Protein AF-A0A7S4IQ12-F1 (afdb_monomer)

InterPro domains:
  IPR000649 Initiation factor 2B-related [PF01008] (116-275)
  IPR037171 NagB/RpiA transferase-like [SSF100950] (98-279)
  IPR042529 Initiation factor 2B-like, C-terminal [G3DSA:3.40.50.10470] (210-280)

Structure (mmCIF, N/CA/C/O backbone):
data_AF-A0A7S4IQ12-F1
#
_entry.id   AF-A0A7S4IQ12-F1
#
loop_
_atom_site.group_PDB
_atom_site.id
_atom_site.type_symbol
_atom_site.label_atom_id
_atom_site.label_alt_id
_atom_site.label_comp_id
_atom_site.label_asym_id
_atom_site.label_entity_id
_atom_site.label_seq_id
_atom_site.pdbx_PDB_ins_code
_atom_site.Cartn_x
_atom_site.Cartn_y
_atom_site.Cartn_z
_atom_site.occupancy
_atom_site.B_iso_or_equiv
_atom_site.auth_seq_id
_atom_site.auth_comp_id
_atom_site.auth_asym_id
_atom_site.auth_atom_id
_atom_site.pdbx_PDB_model_num
ATOM 1 N N . GLU A 1 1 ? -17.216 58.218 -14.882 1.00 36.44 1 GLU A N 1
ATOM 2 C CA . GLU A 1 1 ? -16.203 58.655 -13.894 1.00 36.44 1 GLU A CA 1
ATOM 3 C C . GLU A 1 1 ? -16.228 57.717 -12.690 1.00 36.44 1 GLU A C 1
ATOM 5 O O . GLU A 1 1 ? -17.297 57.371 -12.222 1.00 36.44 1 GLU A O 1
ATOM 10 N N . LYS A 1 2 ? -15.127 57.001 -12.434 1.00 35.91 2 LYS A N 1
ATOM 11 C CA . LYS A 1 2 ? -14.272 57.115 -11.231 1.00 35.91 2 LYS A CA 1
ATOM 12 C C . LYS A 1 2 ? -15.007 57.022 -9.881 1.00 35.91 2 LYS A C 1
ATOM 14 O O . LYS A 1 2 ? -15.525 58.006 -9.381 1.00 35.91 2 LYS A O 1
ATOM 19 N N . GLY A 1 3 ? -14.861 55.865 -9.233 1.00 32.62 3 GLY A N 1
ATOM 20 C CA . GLY A 1 3 ? -15.061 55.673 -7.794 1.00 32.62 3 GLY A CA 1
ATOM 21 C C . GLY A 1 3 ? -14.004 54.720 -7.228 1.00 32.62 3 GLY A C 1
ATOM 22 O O . GLY A 1 3 ? -14.304 53.577 -6.909 1.00 32.62 3 GLY A O 1
ATOM 23 N N . LYS A 1 4 ? -12.737 55.158 -7.176 1.00 35.06 4 LYS A N 1
ATOM 24 C CA . LYS A 1 4 ? -11.660 54.472 -6.440 1.00 35.06 4 LYS A CA 1
ATOM 25 C C . LYS A 1 4 ? -11.626 55.036 -5.018 1.00 35.06 4 LYS A C 1
ATOM 27 O O . LYS A 1 4 ? -11.140 56.146 -4.830 1.00 35.06 4 LYS A O 1
ATOM 32 N N . SER A 1 5 ? -12.096 54.281 -4.028 1.00 38.06 5 SER A N 1
ATOM 33 C CA . SER A 1 5 ? -11.830 54.560 -2.613 1.00 38.06 5 SER A CA 1
ATOM 34 C C . SER A 1 5 ? -10.503 53.913 -2.207 1.00 38.06 5 SER A C 1
ATOM 36 O O . SER A 1 5 ? -10.382 52.691 -2.123 1.00 38.06 5 SER A O 1
ATOM 38 N N . SER A 1 6 ? -9.496 54.752 -1.995 1.00 35.31 6 SER A N 1
ATOM 39 C CA . SER A 1 6 ? -8.162 54.420 -1.500 1.00 35.31 6 SER A CA 1
ATOM 40 C C . SER A 1 6 ? -8.191 53.979 -0.031 1.00 35.31 6 SER A C 1
ATOM 42 O O . SER A 1 6 ? -8.468 54.796 0.845 1.00 35.31 6 SER A O 1
ATOM 44 N N . GLN A 1 7 ? -7.848 52.720 0.255 1.00 41.34 7 GLN A N 1
ATOM 45 C CA . GLN A 1 7 ? -7.441 52.289 1.598 1.00 41.34 7 GLN A CA 1
ATOM 46 C C . GLN A 1 7 ? -5.921 52.450 1.756 1.00 41.34 7 GLN A C 1
ATOM 48 O O . GLN A 1 7 ? -5.145 52.031 0.896 1.00 41.34 7 GLN A O 1
ATOM 53 N N . ALA A 1 8 ? -5.511 53.093 2.850 1.00 41.91 8 ALA A N 1
ATOM 54 C CA . ALA A 1 8 ? -4.121 53.362 3.204 1.00 41.91 8 ALA A CA 1
ATOM 55 C C . ALA A 1 8 ? -3.332 52.064 3.507 1.00 41.91 8 ALA A C 1
ATOM 57 O O . ALA A 1 8 ? -3.884 51.143 4.112 1.00 41.91 8 ALA A O 1
ATOM 58 N N . PRO A 1 9 ? -2.042 51.964 3.133 1.00 43.09 9 PRO A N 1
ATOM 59 C CA . PRO A 1 9 ? -1.247 50.766 3.382 1.00 43.09 9 PRO A CA 1
ATOM 60 C C . PRO A 1 9 ? -0.696 50.711 4.820 1.00 43.09 9 PRO A C 1
ATOM 62 O O . PRO A 1 9 ? -0.127 51.675 5.327 1.00 43.09 9 PRO A O 1
ATOM 65 N N . PHE A 1 10 ? -0.816 49.538 5.450 1.00 40.22 10 PHE A N 1
ATOM 66 C CA . PHE A 1 10 ? -0.237 49.200 6.757 1.00 40.22 10 PHE A CA 1
ATOM 67 C C . PHE A 1 10 ? 1.289 49.455 6.814 1.00 40.22 10 PHE A C 1
ATOM 69 O O . PHE A 1 10 ? 1.999 49.116 5.858 1.00 40.22 10 PHE A O 1
ATOM 76 N N . PRO A 1 11 ? 1.840 49.976 7.932 1.00 46.03 11 PRO A N 1
ATOM 77 C CA . PRO A 1 11 ? 3.266 50.277 8.038 1.00 46.03 11 PRO A CA 1
ATOM 78 C C . PRO A 1 11 ? 4.109 48.992 8.065 1.00 46.03 11 PRO A C 1
ATOM 80 O O . PRO A 1 11 ? 3.966 48.131 8.938 1.00 46.03 11 PRO A O 1
ATOM 83 N N . LYS A 1 12 ? 5.021 48.857 7.094 1.00 50.06 12 LYS A N 1
ATOM 84 C CA . LYS A 1 12 ? 5.984 47.749 7.010 1.00 50.06 12 LYS A CA 1
ATOM 85 C C . LYS A 1 12 ? 7.057 47.914 8.092 1.00 50.06 12 LYS A C 1
ATOM 87 O O . LYS A 1 12 ? 7.758 48.920 8.120 1.00 50.06 12 LYS A O 1
ATOM 92 N N . LYS A 1 13 ? 7.218 46.906 8.957 1.00 53.31 13 LYS A N 1
ATOM 93 C CA . LYS A 1 13 ? 8.313 46.851 9.944 1.00 53.31 13 LYS A CA 1
ATOM 94 C C . LYS A 1 13 ? 9.677 46.864 9.224 1.00 53.31 13 LYS A C 1
ATOM 96 O O . LYS A 1 13 ? 9.814 46.157 8.220 1.00 53.31 13 LYS A O 1
ATOM 101 N N . PRO A 1 14 ? 10.679 47.618 9.714 1.00 57.12 14 PRO A N 1
ATOM 102 C CA . PRO A 1 14 ? 11.992 47.689 9.080 1.00 57.12 14 PRO A CA 1
ATOM 103 C C . PRO A 1 14 ? 12.667 46.312 9.081 1.00 57.12 14 PRO A C 1
ATOM 105 O O . PRO A 1 14 ? 12.698 45.611 10.095 1.00 57.12 14 PRO A O 1
ATOM 108 N N . LYS A 1 15 ? 13.178 45.900 7.914 1.00 55.94 15 LYS A N 1
ATOM 109 C CA . LYS A 1 15 ? 13.934 44.653 7.753 1.00 55.94 15 LYS A CA 1
ATOM 110 C C . LYS A 1 15 ? 15.300 44.829 8.424 1.00 55.94 15 LYS A C 1
ATOM 112 O O . LYS A 1 15 ? 16.131 45.562 7.901 1.00 55.94 15 LYS A O 1
ATOM 117 N N . LEU A 1 16 ? 15.515 44.159 9.559 1.00 63.66 16 LEU A N 1
ATOM 118 C CA . LEU A 1 16 ? 16.828 44.083 10.212 1.00 63.66 16 LEU A CA 1
ATOM 119 C C . LEU A 1 16 ? 17.868 43.504 9.247 1.00 63.66 16 LEU A C 1
ATOM 121 O O . LEU A 1 16 ? 17.611 42.519 8.547 1.00 63.66 16 LEU A O 1
ATOM 125 N N . THR A 1 17 ? 19.058 44.090 9.251 1.00 74.25 17 THR A N 1
ATOM 126 C CA . THR A 1 17 ? 20.190 43.611 8.459 1.00 74.25 17 THR A CA 1
ATOM 127 C C . THR A 1 17 ? 20.740 42.295 9.030 1.00 74.25 17 THR A C 1
ATOM 129 O O . THR A 1 17 ? 20.564 41.951 10.202 1.00 74.25 17 THR A O 1
ATOM 132 N N . LYS A 1 18 ? 21.431 41.510 8.193 1.00 68.50 18 LYS A N 1
ATOM 133 C CA . LYS A 1 18 ? 21.974 40.184 8.559 1.00 68.50 18 LYS A CA 1
ATOM 134 C C . LYS A 1 18 ? 22.945 40.240 9.754 1.00 68.50 18 LYS A C 1
ATOM 136 O O . LYS A 1 18 ? 23.052 39.261 10.491 1.00 68.50 18 LYS A O 1
ATOM 141 N N . ALA A 1 19 ? 23.616 41.376 9.957 1.00 74.00 19 ALA A N 1
ATOM 142 C CA . ALA A 1 19 ? 24.503 41.621 11.093 1.00 74.00 19 ALA A CA 1
ATOM 143 C C . ALA A 1 19 ? 23.725 41.775 12.414 1.00 74.00 19 ALA A C 1
ATOM 145 O O . ALA A 1 19 ? 24.060 41.133 13.409 1.00 74.00 19 ALA A O 1
ATOM 146 N N . GLU A 1 20 ? 22.623 42.527 12.406 1.00 75.62 20 GLU A N 1
ATOM 147 C CA . GLU A 1 20 ? 21.777 42.741 13.589 1.00 75.62 20 GLU A CA 1
ATOM 148 C C . GLU A 1 20 ? 21.066 41.451 14.030 1.00 75.62 20 GLU A C 1
ATOM 150 O O . GLU A 1 20 ? 20.920 41.180 15.223 1.00 75.62 20 GLU A O 1
ATOM 155 N N . MET A 1 21 ? 20.688 40.600 13.069 1.00 70.12 21 MET A N 1
ATOM 156 C CA . MET A 1 21 ? 20.123 39.270 13.333 1.00 70.12 21 MET A CA 1
ATOM 157 C C . MET A 1 21 ? 21.115 38.343 14.054 1.00 70.12 21 MET A C 1
ATOM 159 O O . MET A 1 21 ? 20.724 37.636 14.985 1.00 70.12 21 MET A O 1
ATOM 163 N N . ARG A 1 22 ? 22.398 38.360 13.663 1.00 75.94 22 ARG A N 1
ATOM 164 C CA . ARG A 1 22 ? 23.449 37.561 14.321 1.00 75.94 22 ARG A CA 1
ATOM 165 C C . ARG A 1 22 ? 23.723 38.055 15.740 1.00 75.94 22 ARG A C 1
ATOM 167 O O . ARG A 1 22 ? 23.700 37.244 16.663 1.00 75.94 22 ARG A O 1
ATOM 174 N N . ALA A 1 23 ? 23.845 39.369 15.929 1.00 80.38 23 ALA A N 1
ATOM 175 C CA . ALA A 1 23 ? 24.059 39.966 17.248 1.00 80.38 23 ALA A CA 1
ATOM 176 C C . ALA A 1 23 ? 22.910 39.650 18.226 1.00 80.38 23 ALA A C 1
ATOM 178 O O . ALA A 1 23 ? 23.137 39.336 19.396 1.00 80.38 23 ALA A O 1
ATOM 179 N N . LYS A 1 24 ? 21.657 39.659 17.748 1.00 78.12 24 LYS A N 1
ATOM 180 C CA . LYS A 1 24 ? 20.491 39.298 18.568 1.00 78.12 24 LYS A CA 1
ATOM 181 C C . LYS A 1 24 ? 20.475 37.811 18.936 1.00 78.12 24 LYS A C 1
ATOM 183 O O . LYS A 1 24 ? 20.094 37.461 20.052 1.00 78.12 24 LYS A O 1
ATOM 188 N N . GLN A 1 25 ? 20.916 36.939 18.029 1.00 73.06 25 GLN A N 1
ATOM 189 C CA . GLN A 1 25 ? 20.992 35.499 18.277 1.00 73.06 25 GLN A CA 1
ATOM 190 C C . GLN A 1 25 ? 22.125 35.127 19.248 1.00 73.06 25 GLN A C 1
ATOM 192 O O . GLN A 1 25 ? 21.958 34.207 20.050 1.00 73.06 25 GLN A O 1
ATOM 197 N N . GLU A 1 26 ? 23.257 35.832 19.207 1.00 80.94 26 GLU A N 1
ATOM 198 C CA . GLU A 1 26 ? 24.356 35.653 20.166 1.00 80.94 26 GLU A CA 1
ATOM 199 C C . GLU A 1 26 ? 23.980 36.150 21.563 1.00 80.94 26 GLU A C 1
ATOM 201 O O . GLU A 1 26 ? 24.179 35.416 22.532 1.00 80.94 26 GLU A O 1
ATOM 206 N N . ARG A 1 27 ? 23.317 37.312 21.677 1.00 79.44 27 ARG A N 1
ATOM 207 C CA . ARG A 1 27 ? 22.789 37.797 22.967 1.00 79.44 27 ARG A CA 1
ATOM 208 C C . ARG A 1 27 ? 21.794 36.816 23.594 1.00 79.44 27 ARG A C 1
ATOM 210 O O . ARG A 1 27 ? 21.916 36.494 24.771 1.00 79.44 27 ARG A O 1
ATOM 217 N N . GLN A 1 28 ? 20.874 36.256 22.805 1.00 80.00 28 GLN A N 1
ATOM 218 C CA . GLN A 1 28 ? 19.915 35.259 23.305 1.00 80.00 28 GLN A CA 1
ATOM 219 C C . GLN A 1 28 ? 20.570 33.931 23.716 1.00 80.00 28 GLN A C 1
ATOM 221 O O . GLN A 1 28 ? 20.082 33.257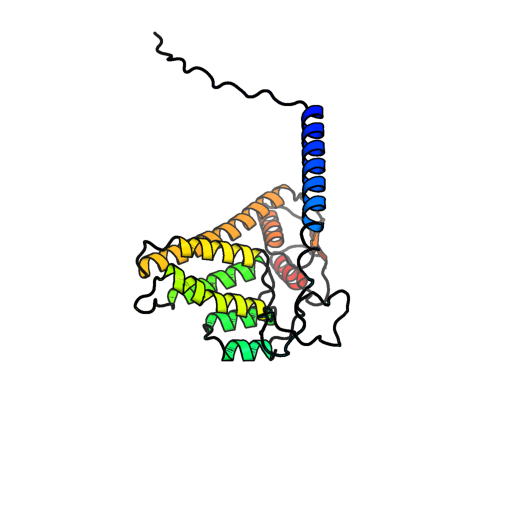 24.628 1.00 80.00 28 GLN A O 1
ATOM 226 N N . ARG A 1 29 ? 21.667 33.529 23.059 1.00 76.12 29 ARG A N 1
ATOM 227 C CA . ARG A 1 29 ? 22.445 32.349 23.469 1.00 76.12 29 ARG A CA 1
ATOM 228 C C . ARG A 1 29 ? 23.200 32.601 24.774 1.00 76.12 29 ARG A C 1
ATOM 230 O O . ARG A 1 29 ? 23.159 31.737 25.649 1.00 76.12 29 ARG A O 1
ATOM 237 N N . ALA A 1 30 ? 23.803 33.779 24.933 1.00 77.56 30 ALA A N 1
ATOM 238 C CA . ALA A 1 30 ? 24.489 34.174 26.162 1.00 77.56 30 ALA A CA 1
ATOM 239 C C . ALA A 1 30 ? 23.528 34.244 27.366 1.00 77.56 30 ALA A C 1
ATOM 241 O O . ALA A 1 30 ? 23.823 33.687 28.422 1.00 77.56 30 ALA A O 1
ATOM 242 N N . GLU A 1 31 ? 22.331 34.817 27.198 1.00 77.88 31 GLU A N 1
ATOM 243 C CA . GLU A 1 31 ? 21.313 34.878 28.261 1.00 77.88 31 GLU A CA 1
ATOM 244 C C . GLU A 1 31 ? 20.787 33.493 28.675 1.00 77.88 31 GLU A C 1
ATOM 246 O O . GLU A 1 31 ? 20.575 33.228 29.862 1.00 77.88 31 GLU A O 1
ATOM 251 N N . LYS A 1 32 ? 20.600 32.569 27.719 1.00 75.38 32 LYS A N 1
ATOM 252 C CA . LYS A 1 32 ? 20.207 31.184 28.036 1.00 75.38 32 LYS A CA 1
ATOM 253 C C . LYS A 1 32 ? 21.307 30.428 28.779 1.00 75.38 32 LYS A C 1
ATOM 255 O O . LYS A 1 32 ? 20.989 29.693 29.714 1.00 75.38 32 LYS A O 1
ATOM 260 N N . ALA A 1 33 ? 22.571 30.623 28.402 1.00 72.88 33 ALA A N 1
ATOM 261 C CA . ALA A 1 33 ? 23.706 30.031 29.107 1.00 72.88 33 ALA A CA 1
ATOM 262 C C . ALA A 1 33 ? 23.808 30.559 30.551 1.00 72.88 33 ALA A C 1
ATOM 264 O O . ALA A 1 33 ? 23.969 29.772 31.483 1.00 72.88 33 ALA A O 1
ATOM 265 N N . ALA A 1 34 ? 23.588 31.863 30.758 1.00 71.88 34 ALA A N 1
ATOM 266 C CA . ALA A 1 34 ? 23.574 32.471 32.089 1.00 71.88 34 ALA A CA 1
ATOM 267 C C . ALA A 1 34 ? 22.422 31.954 32.981 1.00 71.88 34 ALA A C 1
ATOM 269 O O . ALA A 1 34 ? 22.634 31.671 34.162 1.00 71.88 34 ALA A O 1
ATOM 270 N N . ARG A 1 35 ? 21.213 31.741 32.427 1.00 72.56 35 ARG A N 1
ATOM 271 C CA . ARG A 1 35 ? 20.078 31.150 33.178 1.00 72.56 35 ARG A CA 1
ATOM 272 C C . ARG A 1 35 ? 20.314 29.694 33.588 1.00 72.56 35 ARG A C 1
ATOM 274 O O . ARG A 1 35 ? 19.862 29.282 34.659 1.00 72.56 35 ARG A O 1
ATOM 281 N N . LEU A 1 36 ? 21.005 28.911 32.761 1.00 60.00 36 LEU A N 1
ATOM 282 C CA . LEU A 1 36 ? 21.323 27.513 33.073 1.00 60.00 36 LEU A CA 1
ATOM 283 C C . LEU A 1 36 ? 22.344 27.404 34.219 1.00 60.00 36 LEU A C 1
ATOM 285 O O . LEU A 1 36 ? 22.158 26.567 35.101 1.00 60.00 36 LEU A O 1
ATOM 289 N N . GLY A 1 37 ? 23.330 28.308 34.282 1.00 55.34 37 GLY A N 1
ATOM 290 C CA . GLY A 1 37 ? 24.314 28.361 35.373 1.00 55.34 37 GLY A CA 1
ATOM 291 C C . GLY A 1 37 ? 23.712 28.698 36.746 1.00 55.34 37 GLY A C 1
ATOM 292 O O . GLY A 1 37 ? 24.064 28.081 37.749 1.00 55.34 37 GLY A O 1
ATOM 293 N N . GLN A 1 38 ? 22.725 29.600 36.807 1.00 53.09 38 GLN A N 1
ATOM 294 C CA . GLN A 1 38 ? 22.084 29.982 38.079 1.00 53.09 38 GLN A CA 1
ATOM 295 C C . GLN A 1 38 ? 21.124 28.916 38.638 1.00 53.09 38 GLN A C 1
ATOM 297 O O . GLN A 1 38 ? 20.834 28.902 39.836 1.00 53.09 38 GLN A O 1
ATOM 302 N N . THR A 1 39 ? 20.649 27.986 37.804 1.00 46.75 39 THR A N 1
ATOM 303 C CA . THR A 1 39 ? 19.702 26.941 38.236 1.00 46.75 39 THR A CA 1
ATOM 304 C C . THR A 1 39 ? 20.407 25.774 38.951 1.00 46.75 39 THR A C 1
ATOM 306 O O . THR A 1 39 ? 19.770 25.039 39.706 1.00 46.75 39 THR A O 1
ATOM 309 N N . GLN A 1 40 ? 21.728 25.623 38.788 1.00 45.34 40 GLN A N 1
ATOM 310 C CA . GLN A 1 40 ? 22.514 24.576 39.457 1.00 45.34 40 GLN A CA 1
ATOM 311 C C . GLN A 1 40 ? 23.022 24.965 40.856 1.00 45.34 40 GLN A C 1
ATOM 313 O O . GLN A 1 40 ? 23.247 24.076 41.672 1.00 45.34 40 GLN A O 1
ATOM 318 N N . GLN A 1 41 ? 23.111 26.256 41.201 1.00 42.38 41 GLN A N 1
ATOM 319 C CA . GLN A 1 41 ? 23.594 26.681 42.528 1.00 42.38 41 GLN A CA 1
ATOM 320 C C . GLN A 1 41 ? 22.505 26.753 43.616 1.00 42.38 41 GLN A C 1
ATOM 322 O O . GLN A 1 41 ? 22.823 26.639 44.796 1.00 42.38 41 GLN A O 1
ATOM 327 N N . LYS A 1 42 ? 21.210 26.835 43.267 1.00 41.56 42 LYS A N 1
ATOM 328 C CA . LYS A 1 42 ? 20.111 26.880 44.262 1.00 41.56 42 LYS A CA 1
ATOM 329 C C . LYS A 1 42 ? 19.629 25.518 44.785 1.00 41.56 42 LYS A C 1
ATOM 331 O O . LYS A 1 42 ? 18.801 25.485 45.688 1.00 41.56 42 LYS A O 1
ATOM 336 N N . LYS A 1 43 ? 20.130 24.389 44.265 1.00 37.03 43 LYS A N 1
ATOM 337 C CA . LYS A 1 43 ? 19.722 23.039 44.719 1.00 37.03 43 LYS A CA 1
ATOM 338 C C . LYS A 1 43 ? 20.622 22.408 45.790 1.00 37.03 43 LYS A C 1
ATOM 340 O O . LYS A 1 43 ? 20.258 21.357 46.304 1.00 37.03 43 LYS A O 1
ATOM 345 N N . ASN A 1 44 ? 21.732 23.048 46.168 1.00 35.75 44 ASN A N 1
ATOM 346 C CA . ASN A 1 44 ? 22.746 22.447 47.048 1.00 35.75 44 ASN A CA 1
ATOM 347 C C . ASN A 1 44 ? 22.788 22.975 48.497 1.00 35.75 44 ASN A C 1
ATOM 349 O O . ASN A 1 44 ? 23.724 22.643 49.217 1.00 35.75 44 ASN A O 1
ATOM 353 N N . GLN A 1 45 ? 21.795 23.746 48.961 1.00 36.41 45 GLN A N 1
ATOM 354 C CA . GLN A 1 45 ? 21.780 24.266 50.344 1.00 36.41 45 GLN A CA 1
ATOM 355 C C . GLN A 1 45 ? 20.656 23.752 51.261 1.00 36.41 45 GLN A C 1
ATOM 357 O O . GLN A 1 45 ? 20.677 24.075 52.440 1.00 36.41 45 GLN A O 1
ATOM 362 N N . ASN A 1 46 ? 19.741 22.892 50.797 1.00 32.94 46 ASN A N 1
ATOM 363 C CA . ASN A 1 46 ? 18.594 22.456 51.617 1.00 32.94 46 ASN A CA 1
ATOM 364 C C . ASN A 1 46 ? 18.616 20.992 52.087 1.00 32.94 46 ASN A C 1
ATOM 366 O O . ASN A 1 46 ? 17.567 20.454 52.420 1.00 32.94 46 ASN A O 1
ATOM 370 N N . ASN A 1 47 ? 19.777 20.331 52.143 1.00 35.53 47 ASN A N 1
ATOM 371 C CA . ASN A 1 47 ? 19.843 18.941 52.612 1.00 35.53 47 ASN A CA 1
ATOM 372 C C . ASN A 1 47 ? 20.908 18.729 53.693 1.00 35.53 47 ASN A C 1
ATOM 374 O O . ASN A 1 47 ? 21.909 18.044 53.491 1.00 35.53 47 ASN A O 1
ATOM 378 N N . LYS A 1 48 ? 20.696 19.352 54.856 1.00 38.12 48 LYS A N 1
ATOM 379 C CA . LYS A 1 48 ? 21.435 19.031 56.079 1.00 38.12 48 LYS A CA 1
ATOM 380 C C . LYS A 1 48 ? 20.544 19.234 57.303 1.00 38.12 48 LYS A C 1
ATOM 382 O O . LYS A 1 48 ? 20.690 20.220 58.007 1.00 38.12 48 LYS A O 1
ATOM 387 N N . GLN A 1 49 ? 19.616 18.304 57.533 1.00 32.38 49 GLN A N 1
ATOM 388 C CA . GLN A 1 49 ? 19.143 17.928 58.871 1.00 32.38 49 GLN A CA 1
ATOM 389 C C . GLN A 1 49 ? 18.205 16.716 58.793 1.00 32.38 49 GLN A C 1
ATOM 391 O O . GLN A 1 49 ? 17.433 16.575 57.852 1.00 32.38 49 GLN A O 1
ATOM 396 N N . THR A 1 50 ? 18.282 15.883 59.831 1.00 29.45 50 THR A N 1
ATOM 397 C CA . THR A 1 50 ? 17.489 14.678 60.141 1.00 29.45 50 THR A CA 1
ATOM 398 C C . THR A 1 50 ? 17.914 13.360 59.476 1.00 29.45 50 THR A C 1
ATOM 400 O O . THR A 1 50 ? 17.449 12.946 58.420 1.00 29.45 50 THR A O 1
ATOM 403 N N . ALA A 1 51 ? 18.818 12.675 60.182 1.00 30.27 51 ALA A N 1
ATOM 404 C CA . ALA A 1 51 ? 18.898 11.222 60.215 1.00 30.27 51 ALA A CA 1
ATOM 405 C C . ALA A 1 51 ? 17.672 10.665 60.960 1.00 30.27 51 ALA A C 1
ATOM 407 O O . ALA A 1 51 ? 17.294 11.209 61.996 1.00 30.27 51 ALA A O 1
ATOM 408 N N . GLY A 1 52 ? 17.081 9.578 60.459 1.00 27.34 52 GLY A N 1
ATOM 409 C CA . GLY A 1 52 ? 16.048 8.838 61.181 1.00 27.34 52 GLY A CA 1
ATOM 410 C C . GLY A 1 52 ? 15.062 8.101 60.278 1.00 27.34 52 GLY A C 1
ATOM 411 O O . GLY A 1 52 ? 14.288 8.716 59.561 1.00 27.34 52 GLY A O 1
ATOM 412 N N . ASN A 1 53 ? 15.060 6.780 60.421 1.00 28.91 53 ASN A N 1
ATOM 413 C CA . ASN A 1 53 ? 14.074 5.802 59.967 1.00 28.91 53 ASN A CA 1
ATOM 414 C C . ASN A 1 53 ? 14.052 5.335 58.506 1.00 28.91 53 ASN A C 1
ATOM 416 O O . ASN A 1 53 ? 13.703 6.019 57.548 1.00 28.91 53 ASN A O 1
ATOM 420 N N . ALA A 1 54 ? 14.354 4.041 58.419 1.00 32.97 54 ALA A N 1
ATOM 421 C CA . ALA A 1 54 ? 14.108 3.156 57.315 1.00 32.97 54 ALA A CA 1
ATOM 422 C C . ALA A 1 54 ? 12.608 3.002 57.006 1.00 32.97 54 ALA A C 1
ATOM 424 O O . ALA A 1 54 ? 11.752 3.005 57.888 1.00 32.97 54 ALA A O 1
ATOM 425 N N . ASN A 1 55 ? 12.386 2.675 55.735 1.00 31.36 55 ASN A N 1
ATOM 426 C CA . ASN A 1 55 ? 11.243 1.996 55.135 1.00 31.36 55 ASN A CA 1
ATOM 427 C C . ASN A 1 55 ? 10.077 2.817 54.548 1.00 31.36 55 ASN A C 1
ATOM 429 O O . ASN A 1 55 ? 9.426 3.626 55.194 1.00 31.36 55 ASN A O 1
ATOM 433 N N . LYS A 1 56 ? 9.767 2.414 53.304 1.00 35.59 56 LYS A N 1
ATOM 434 C CA . LYS A 1 56 ? 8.580 2.666 52.469 1.00 35.59 56 LYS A CA 1
ATOM 435 C C . LYS A 1 56 ? 8.387 4.070 51.887 1.00 35.59 56 LYS A C 1
ATOM 437 O O . LYS A 1 56 ? 7.651 4.892 52.418 1.00 35.59 56 LYS A O 1
ATOM 442 N N . SER A 1 57 ? 8.826 4.238 50.636 1.00 29.42 57 SER A N 1
ATOM 443 C CA . SER A 1 57 ? 7.986 4.889 49.614 1.00 29.42 57 SER A CA 1
ATOM 444 C C . SER A 1 57 ? 8.349 4.385 48.214 1.00 29.42 57 SER A C 1
ATOM 446 O O . SER A 1 57 ? 9.441 4.625 47.702 1.00 29.42 57 SER A O 1
ATOM 448 N N . GLN A 1 58 ? 7.415 3.666 47.592 1.00 34.66 58 GLN A N 1
ATOM 449 C CA . GLN A 1 58 ? 7.478 3.232 46.200 1.00 34.66 58 GLN A CA 1
ATOM 450 C C . GLN A 1 58 ? 7.622 4.447 45.275 1.00 34.66 58 GLN A C 1
ATOM 452 O O . GLN A 1 58 ? 6.688 5.229 45.101 1.00 34.66 58 GLN A O 1
ATOM 457 N N . LYS A 1 59 ? 8.775 4.576 44.613 1.00 33.16 59 LYS A N 1
ATOM 458 C CA . LYS A 1 59 ? 8.890 5.412 43.419 1.00 33.16 59 LYS A CA 1
ATOM 459 C C . LYS A 1 59 ? 8.401 4.589 42.234 1.00 33.16 59 LYS A C 1
ATOM 461 O O . LYS A 1 59 ? 9.063 3.660 41.782 1.00 33.16 59 LYS A O 1
ATOM 466 N N . LYS A 1 60 ? 7.208 4.944 41.760 1.00 35.09 60 LYS A N 1
ATOM 467 C CA . LYS A 1 60 ? 6.559 4.456 40.542 1.00 35.09 60 LYS A CA 1
ATOM 468 C C . LYS A 1 60 ? 7.401 4.882 39.328 1.00 35.09 60 LYS A C 1
ATOM 470 O O . LYS A 1 60 ? 7.115 5.871 38.663 1.00 35.09 60 LYS A O 1
ATOM 475 N N . GLN A 1 61 ? 8.502 4.174 39.084 1.00 36.78 61 GLN A N 1
ATOM 476 C CA . GLN A 1 61 ? 9.185 4.185 37.797 1.00 36.78 61 GLN A CA 1
ATOM 477 C C . GLN A 1 61 ? 8.296 3.423 36.817 1.00 36.78 61 GLN A C 1
ATOM 479 O O . GLN A 1 61 ? 7.960 2.263 37.047 1.00 36.78 61 GLN A O 1
ATOM 484 N N . ASN A 1 62 ? 7.896 4.099 35.741 1.00 32.91 62 ASN A N 1
ATOM 485 C CA . ASN A 1 62 ? 7.303 3.476 34.566 1.00 32.91 62 ASN A CA 1
ATOM 486 C C . ASN A 1 62 ? 8.182 2.295 34.134 1.00 32.91 62 ASN A C 1
ATOM 488 O O . ASN A 1 62 ? 9.220 2.487 33.502 1.00 32.91 62 ASN A O 1
ATOM 492 N N . ARG A 1 63 ? 7.750 1.075 34.467 1.00 37.44 63 ARG A N 1
ATOM 493 C CA . ARG A 1 63 ? 8.223 -0.163 33.854 1.00 37.44 63 ARG A CA 1
ATOM 494 C C . ARG A 1 63 ? 7.776 -0.144 32.391 1.00 37.44 63 ARG A C 1
ATOM 496 O O . ARG A 1 63 ? 6.733 -0.684 32.049 1.00 37.44 63 ARG A O 1
ATOM 503 N N . ARG A 1 64 ? 8.552 0.500 31.516 1.00 38.06 64 ARG A N 1
ATOM 504 C CA . ARG A 1 64 ? 8.673 -0.016 30.148 1.00 38.06 64 ARG A CA 1
ATOM 505 C C . ARG A 1 64 ? 9.404 -1.342 30.307 1.00 38.06 64 ARG A C 1
ATOM 507 O O . ARG A 1 64 ? 10.468 -1.356 30.918 1.00 38.06 64 ARG A O 1
ATOM 514 N N . GLY A 1 65 ? 8.744 -2.432 29.924 1.00 39.47 65 GLY A N 1
ATOM 515 C CA . GLY A 1 65 ? 9.199 -3.792 30.184 1.00 39.47 65 GLY A CA 1
ATOM 516 C C . GLY A 1 65 ? 10.673 -3.967 29.836 1.00 39.47 65 GLY A C 1
ATOM 517 O O . GLY A 1 65 ? 11.114 -3.553 28.767 1.00 39.47 65 GLY A O 1
ATOM 518 N N . ASN A 1 66 ? 11.424 -4.566 30.759 1.00 39.44 66 ASN A N 1
ATOM 519 C CA . ASN A 1 66 ? 12.672 -5.225 30.413 1.00 39.44 66 ASN A CA 1
ATOM 520 C C . ASN A 1 66 ? 12.293 -6.381 29.485 1.00 39.44 66 ASN A C 1
ATOM 522 O O . ASN A 1 66 ? 11.910 -7.447 29.960 1.00 39.44 66 ASN A O 1
ATOM 526 N N . GLU A 1 67 ? 12.341 -6.160 28.175 1.00 51.94 67 GLU A N 1
ATOM 527 C CA . GLU A 1 67 ? 12.424 -7.279 27.247 1.00 51.94 67 GLU A CA 1
ATOM 528 C C . GLU A 1 67 ? 13.748 -7.999 27.535 1.00 51.94 67 GLU A C 1
ATOM 530 O O . GLU A 1 67 ? 14.797 -7.359 27.663 1.00 51.94 67 GLU A O 1
ATOM 535 N N . ALA A 1 68 ? 13.680 -9.317 27.738 1.00 51.16 68 ALA A N 1
ATOM 536 C CA . ALA A 1 68 ? 14.855 -10.150 27.942 1.00 51.16 68 ALA A CA 1
ATOM 537 C C . ALA A 1 68 ? 15.829 -9.908 26.782 1.00 51.16 68 ALA A C 1
ATOM 539 O O . ALA A 1 68 ? 15.451 -10.036 25.616 1.00 51.16 68 ALA A O 1
ATOM 540 N N . LYS A 1 69 ? 17.062 -9.496 27.099 1.00 53.00 69 LYS A N 1
ATOM 541 C CA . LYS A 1 69 ? 18.109 -9.325 26.092 1.00 53.00 69 LYS A CA 1
ATOM 542 C C . LYS A 1 69 ? 18.323 -10.681 25.431 1.00 53.00 69 LYS A C 1
ATOM 544 O O . LYS A 1 69 ? 18.657 -11.646 26.107 1.00 53.00 69 LYS A O 1
ATOM 5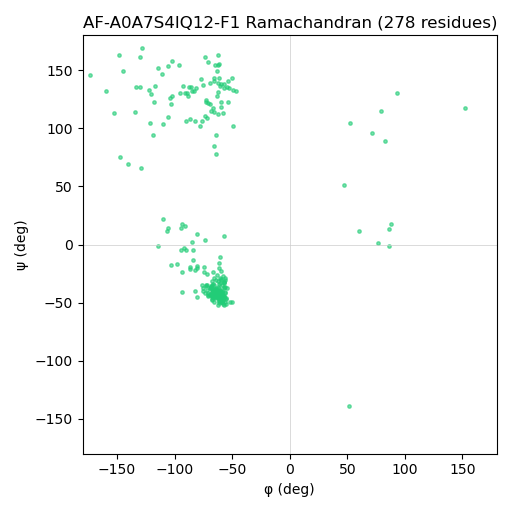49 N N . ASN A 1 70 ? 18.069 -10.746 24.132 1.00 58.50 70 ASN A N 1
ATOM 550 C CA . ASN A 1 70 ? 18.302 -11.947 23.355 1.00 58.50 70 ASN A CA 1
ATOM 551 C C . ASN A 1 70 ? 19.824 -12.064 23.174 1.00 58.50 70 ASN A C 1
ATOM 553 O O . ASN A 1 70 ? 20.418 -11.230 22.491 1.00 58.50 70 ASN A O 1
ATOM 557 N N . ASP A 1 71 ? 20.466 -13.047 23.811 1.00 58.50 71 ASP A N 1
ATOM 558 C CA . ASP A 1 71 ? 21.938 -13.169 23.838 1.00 58.50 71 ASP A CA 1
ATOM 559 C C . ASP A 1 71 ? 22.563 -13.363 22.438 1.00 58.50 71 ASP A C 1
ATOM 561 O O . ASP A 1 71 ? 23.745 -13.098 22.239 1.00 58.50 71 ASP A O 1
ATOM 565 N N . ASN A 1 72 ? 21.754 -13.717 21.431 1.00 67.56 72 ASN A N 1
ATOM 566 C CA . ASN A 1 72 ? 22.162 -13.855 20.026 1.00 67.56 72 ASN A CA 1
ATOM 567 C C . ASN A 1 72 ? 21.996 -12.573 19.183 1.00 67.56 72 ASN A C 1
ATOM 569 O O . ASN A 1 72 ? 22.002 -12.623 17.950 1.00 67.56 72 ASN A O 1
ATOM 573 N N . GLN A 1 73 ? 21.826 -11.410 19.811 1.00 74.38 73 GLN A N 1
ATOM 574 C CA . GLN A 1 73 ? 21.661 -10.147 19.097 1.00 74.38 73 GLN A CA 1
ATOM 575 C C . GLN A 1 73 ? 23.006 -9.475 18.799 1.00 74.38 73 GLN A C 1
ATOM 577 O O . GLN A 1 73 ? 23.816 -9.203 19.683 1.00 74.38 73 GLN A O 1
ATOM 582 N N . VAL A 1 74 ? 23.217 -9.115 17.531 1.00 85.12 74 VAL A N 1
ATOM 583 C CA . VAL A 1 74 ? 24.347 -8.271 17.121 1.00 85.12 74 VAL A CA 1
ATOM 584 C C . VAL A 1 74 ? 24.252 -6.924 17.844 1.00 85.12 74 VAL A C 1
ATOM 586 O O . VAL A 1 74 ? 23.262 -6.206 17.691 1.00 85.12 74 VAL A O 1
ATOM 589 N N . GLN A 1 75 ? 25.293 -6.558 18.600 1.00 86.69 75 GLN A N 1
ATOM 590 C CA . GLN A 1 75 ? 25.279 -5.392 19.498 1.00 86.69 75 GLN A CA 1
ATOM 591 C C . GLN A 1 75 ? 24.923 -4.074 18.792 1.00 86.69 75 GLN A C 1
ATOM 593 O O . GLN A 1 75 ? 24.183 -3.261 19.345 1.00 86.69 75 GLN A O 1
ATOM 598 N N . LEU A 1 76 ? 25.377 -3.882 17.547 1.00 90.56 76 LEU A N 1
ATOM 599 C CA . LEU A 1 76 ? 25.047 -2.693 16.744 1.00 90.56 76 LEU A CA 1
ATOM 600 C C . LEU A 1 76 ? 23.536 -2.540 16.500 1.00 90.56 76 LEU A C 1
ATOM 602 O O . LEU A 1 76 ? 23.030 -1.424 16.390 1.00 90.56 76 LEU A O 1
ATOM 606 N N . PHE A 1 77 ? 22.799 -3.651 16.471 1.00 87.12 77 PHE A N 1
ATOM 607 C CA . PHE A 1 77 ? 21.362 -3.694 16.210 1.00 87.12 77 PHE A CA 1
ATOM 608 C C . PHE A 1 77 ? 20.538 -3.965 17.473 1.00 87.12 77 PHE A C 1
ATOM 610 O O . PHE A 1 77 ? 19.348 -4.248 17.362 1.00 87.12 77 PHE A O 1
ATOM 617 N N . ALA A 1 78 ? 21.131 -3.841 18.669 1.00 85.44 78 ALA A N 1
ATOM 618 C CA . ALA A 1 78 ? 20.459 -4.070 19.954 1.00 85.44 78 ALA A CA 1
ATOM 619 C C . ALA A 1 78 ? 19.202 -3.203 20.166 1.00 85.44 78 ALA A C 1
ATOM 621 O O . ALA A 1 78 ? 18.274 -3.587 20.867 1.00 85.44 78 ALA A O 1
ATOM 622 N N . HIS A 1 79 ? 19.175 -2.019 19.551 1.00 85.19 79 HIS A N 1
ATOM 623 C CA . HIS A 1 79 ? 18.076 -1.059 19.641 1.00 85.19 79 HIS A CA 1
ATOM 624 C C . HIS A 1 79 ? 16.933 -1.333 18.651 1.00 85.19 79 HIS A C 1
ATOM 626 O O . HIS A 1 79 ? 15.875 -0.710 18.757 1.00 85.19 79 HIS A O 1
ATOM 632 N N . LEU A 1 80 ? 17.151 -2.203 17.660 1.00 82.75 80 LEU A N 1
ATOM 633 C CA . LEU A 1 80 ? 16.141 -2.548 16.670 1.00 82.75 80 LEU A CA 1
ATOM 634 C C . LEU A 1 80 ? 15.286 -3.695 17.193 1.00 82.75 80 LEU A C 1
ATOM 636 O O . LEU A 1 80 ? 15.801 -4.698 17.687 1.00 82.75 80 LEU A O 1
ATOM 640 N N . GLN A 1 81 ? 13.973 -3.561 17.017 1.00 75.25 81 GLN A N 1
ATOM 641 C CA . GLN A 1 81 ? 13.055 -4.671 17.214 1.00 75.25 81 GLN A CA 1
ATOM 642 C C . GLN A 1 81 ? 13.405 -5.761 16.199 1.00 75.25 81 GLN A C 1
ATOM 644 O O . GLN A 1 81 ? 13.258 -5.565 14.990 1.00 75.25 81 GLN A O 1
ATOM 649 N N . GLN A 1 82 ? 13.897 -6.893 16.690 1.00 72.12 82 GLN A N 1
ATOM 650 C CA . GLN A 1 82 ? 14.174 -8.035 15.836 1.00 72.12 82 GLN A CA 1
ATOM 651 C C . GLN A 1 82 ? 12.861 -8.708 15.452 1.00 72.12 82 GLN A C 1
ATOM 653 O O . GLN A 1 82 ? 11.949 -8.843 16.268 1.00 72.12 82 GLN A O 1
ATOM 658 N N . TYR A 1 83 ? 12.764 -9.085 14.182 1.00 64.25 83 TYR A N 1
ATOM 659 C CA . TYR A 1 83 ? 11.643 -9.868 13.698 1.00 64.25 83 TYR A CA 1
ATOM 660 C C . TYR A 1 83 ? 11.699 -11.247 14.359 1.00 64.25 83 TYR A C 1
ATOM 662 O O . TYR A 1 83 ? 12.636 -12.011 14.134 1.00 64.25 83 TYR A O 1
ATOM 670 N N . GLU A 1 84 ? 10.707 -11.538 15.193 1.00 64.19 84 GLU A N 1
ATOM 671 C CA . GLU A 1 84 ? 10.444 -12.885 15.678 1.00 64.19 84 GLU A CA 1
ATOM 672 C C . GLU A 1 84 ? 9.450 -13.519 14.704 1.00 64.19 84 GLU A C 1
ATOM 674 O O . GLU A 1 84 ? 8.438 -12.908 14.354 1.00 64.19 84 GLU A O 1
ATOM 679 N N . ASP A 1 85 ? 9.762 -14.727 14.237 1.00 60.38 85 ASP A N 1
ATOM 680 C CA . ASP A 1 85 ? 8.898 -15.490 13.339 1.00 60.38 85 ASP A CA 1
ATOM 681 C C . ASP A 1 85 ? 7.472 -15.541 13.922 1.00 60.38 85 ASP A C 1
ATOM 683 O O . ASP A 1 85 ? 7.324 -15.641 15.140 1.00 60.38 85 ASP A O 1
ATOM 687 N N . GLY A 1 86 ? 6.421 -15.476 13.089 1.00 56.44 86 GLY A N 1
ATOM 688 C CA . GLY A 1 86 ? 5.005 -15.294 13.494 1.00 56.44 86 GLY A CA 1
ATOM 689 C C . GLY A 1 86 ? 4.401 -16.332 14.466 1.00 56.44 86 GLY A C 1
ATOM 690 O O . GLY A 1 86 ? 3.203 -16.320 14.729 1.00 56.44 86 GLY A O 1
ATOM 691 N N . ARG A 1 87 ? 5.231 -17.231 14.997 1.00 59.19 87 ARG A N 1
ATOM 692 C CA . ARG A 1 87 ? 4.999 -18.162 16.105 1.00 59.19 87 ARG A CA 1
ATOM 693 C C . ARG A 1 87 ? 5.485 -17.608 17.457 1.00 59.19 87 ARG A C 1
ATOM 695 O O . ARG A 1 87 ? 5.627 -18.383 18.399 1.00 59.19 87 ARG A O 1
ATOM 702 N N . SER A 1 88 ? 5.779 -16.310 17.551 1.00 68.12 88 SER A N 1
ATOM 703 C CA . SER A 1 88 ? 6.318 -15.712 18.769 1.00 68.12 88 SER A CA 1
ATOM 704 C C . SER A 1 88 ? 5.348 -15.832 19.944 1.00 68.12 88 SER A C 1
ATOM 706 O O . SER A 1 88 ? 4.140 -15.627 19.824 1.00 68.12 88 SER A O 1
ATOM 708 N N . GLU A 1 89 ? 5.898 -16.138 21.115 1.00 76.75 89 GLU A N 1
ATOM 709 C CA . GLU A 1 89 ? 5.156 -16.187 22.376 1.00 76.75 89 GLU A CA 1
ATOM 710 C C . GLU A 1 89 ? 4.469 -14.837 22.666 1.00 76.75 89 GLU A C 1
ATOM 712 O O . GLU A 1 89 ? 3.340 -14.785 23.145 1.00 76.75 89 GLU A O 1
ATOM 717 N N . LYS A 1 90 ? 5.098 -13.731 22.241 1.00 78.56 90 LYS A N 1
ATOM 718 C CA . LYS A 1 90 ? 4.529 -12.377 22.297 1.00 78.56 90 LYS A CA 1
ATOM 719 C C . LYS A 1 90 ? 3.223 -12.247 21.508 1.00 78.56 90 LYS A C 1
ATOM 721 O O . LYS A 1 90 ? 2.307 -11.578 21.975 1.00 78.56 90 LYS A O 1
ATOM 726 N N . LEU A 1 91 ? 3.125 -12.862 20.323 1.00 82.75 91 LEU A N 1
ATOM 727 C CA . LEU A 1 91 ? 1.895 -12.850 19.522 1.00 82.75 91 LEU A CA 1
ATOM 728 C C . LEU A 1 91 ? 0.768 -13.602 20.228 1.00 82.75 91 LEU A C 1
ATOM 730 O O . LEU A 1 91 ? -0.349 -13.094 20.272 1.00 82.75 91 LEU A O 1
ATOM 734 N N . ARG A 1 92 ? 1.067 -14.770 20.807 1.00 84.44 92 ARG A N 1
ATOM 735 C CA . ARG A 1 92 ? 0.089 -15.573 21.558 1.00 84.44 92 ARG A CA 1
ATOM 736 C C . ARG A 1 92 ? -0.430 -14.820 22.777 1.00 84.44 92 ARG A C 1
ATOM 738 O O . ARG A 1 92 ? -1.623 -14.577 22.869 1.00 84.44 92 ARG A O 1
ATOM 745 N N . GLN A 1 93 ? 0.473 -14.312 23.613 1.00 86.88 93 GLN A N 1
ATOM 746 C CA . GLN A 1 93 ? 0.113 -13.516 24.791 1.00 86.88 93 GLN A CA 1
ATOM 747 C C . GLN A 1 93 ? -0.698 -12.263 24.436 1.00 86.88 93 GLN A C 1
ATOM 749 O O . GLN A 1 93 ? -1.582 -11.847 25.188 1.00 86.88 93 GLN A O 1
ATOM 754 N N . PHE A 1 94 ? -0.414 -11.636 23.290 1.00 88.75 94 PHE A N 1
ATOM 755 C CA . PHE A 1 94 ? -1.192 -10.491 22.829 1.00 88.75 94 PHE A CA 1
ATOM 756 C C . PHE A 1 94 ? -2.618 -10.891 22.430 1.00 88.75 94 PHE A C 1
ATOM 758 O O . PHE A 1 94 ? -3.560 -10.196 22.801 1.00 88.75 94 PHE A O 1
ATOM 765 N N . LEU A 1 95 ? -2.776 -12.009 21.717 1.00 88.75 95 LEU A N 1
ATOM 766 C CA . LEU A 1 95 ? -4.083 -12.550 21.332 1.00 88.75 95 LEU A CA 1
ATOM 767 C C . LEU A 1 95 ? -4.893 -13.044 22.539 1.00 88.75 95 LEU A C 1
ATOM 769 O O . LEU A 1 95 ? -6.103 -12.872 22.557 1.00 88.75 95 LEU A O 1
ATOM 773 N N . ASP A 1 96 ? -4.237 -13.583 23.567 1.00 89.00 96 ASP A N 1
ATOM 774 C CA . ASP A 1 96 ? -4.910 -14.016 24.799 1.00 89.00 96 ASP A CA 1
ATOM 775 C C . ASP A 1 96 ? -5.394 -12.828 25.652 1.00 89.00 96 ASP A C 1
ATOM 777 O O . ASP A 1 96 ? -6.331 -12.953 26.438 1.00 89.00 96 ASP A O 1
ATOM 781 N N . SER A 1 97 ? -4.747 -11.664 25.520 1.00 90.69 97 SER A N 1
ATOM 782 C CA . SER A 1 97 ? -5.041 -10.468 26.324 1.00 90.69 97 SER A CA 1
ATOM 783 C C . SER A 1 97 ? -5.957 -9.451 25.643 1.00 90.69 97 SER A C 1
ATOM 785 O O . SER A 1 97 ? -6.489 -8.573 26.326 1.00 90.69 97 SER A O 1
ATOM 787 N N . HIS A 1 98 ? -6.131 -9.529 24.323 1.00 90.81 98 HIS A N 1
ATOM 788 C CA . HIS A 1 98 ? -6.922 -8.576 23.550 1.00 90.81 98 HIS A CA 1
ATOM 789 C C . HIS A 1 98 ? -7.849 -9.300 22.581 1.00 90.81 98 HIS A C 1
ATOM 791 O O . HIS A 1 98 ? -7.419 -10.178 21.839 1.00 90.81 98 HIS A O 1
ATOM 797 N N . ASP A 1 99 ? -9.098 -8.848 22.511 1.00 90.69 99 ASP A N 1
ATOM 798 C CA . ASP A 1 99 ? -10.036 -9.306 21.492 1.00 90.69 99 ASP A CA 1
ATOM 799 C C . ASP A 1 99 ? -9.726 -8.616 20.153 1.00 90.69 99 ASP A C 1
ATOM 801 O O . ASP A 1 99 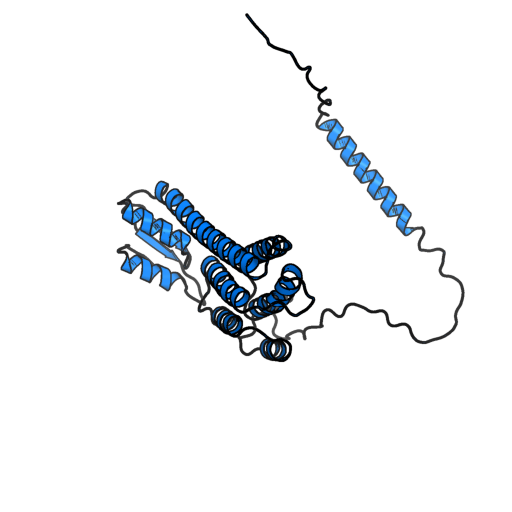? -9.994 -7.425 19.962 1.00 90.69 99 ASP A O 1
ATOM 805 N N . ILE A 1 100 ? -9.058 -9.342 19.253 1.00 94.69 100 ILE A N 1
ATOM 806 C CA . ILE A 1 100 ? -8.631 -8.834 17.945 1.00 94.69 100 ILE A CA 1
ATOM 807 C C . ILE A 1 100 ? -9.547 -9.391 16.852 1.00 94.69 100 ILE A C 1
ATOM 809 O O . ILE A 1 100 ? -9.631 -10.612 16.699 1.00 94.69 100 ILE A O 1
ATOM 813 N N . PRO A 1 101 ? -10.152 -8.530 16.007 1.00 94.81 101 PRO A N 1
ATOM 814 C CA . PRO A 1 101 ? -11.009 -8.983 14.919 1.00 94.81 101 PRO A CA 1
ATOM 815 C C . PRO A 1 101 ? -10.305 -10.004 14.003 1.00 94.81 101 PRO A C 1
ATOM 817 O O . PRO A 1 101 ? -9.169 -9.761 13.570 1.00 94.81 101 PRO A O 1
ATOM 820 N N . PRO A 1 102 ? -10.961 -11.113 13.606 1.00 95.12 102 PRO A N 1
ATOM 821 C CA . PRO A 1 102 ? -10.340 -12.146 12.771 1.00 95.12 102 PRO A CA 1
ATOM 822 C C . PRO A 1 102 ? -9.779 -11.623 11.440 1.00 95.12 102 PRO A C 1
ATOM 824 O O . PRO A 1 102 ? -8.780 -12.136 10.930 1.00 95.12 102 PRO A O 1
ATOM 827 N N . CYS A 1 103 ? -10.388 -10.579 10.867 1.00 96.69 103 CYS A N 1
ATOM 828 C CA . CYS A 1 103 ? -9.888 -9.920 9.659 1.00 96.69 103 CYS A CA 1
ATOM 829 C C . CYS A 1 103 ? -8.497 -9.290 9.862 1.00 96.69 103 CYS A C 1
ATOM 831 O O . CYS A 1 103 ? -7.642 -9.394 8.978 1.00 96.69 103 CYS A O 1
ATOM 833 N N . VAL A 1 104 ? -8.232 -8.736 11.047 1.00 96.81 104 VAL A N 1
ATOM 834 C CA . VAL A 1 104 ? -6.939 -8.163 11.441 1.00 96.81 104 VAL A CA 1
ATOM 835 C C . VAL A 1 104 ? -5.905 -9.259 11.677 1.00 96.81 104 VAL A C 1
ATOM 837 O O . VAL A 1 104 ? -4.765 -9.117 11.230 1.00 96.81 104 VAL A O 1
ATOM 840 N N . ILE A 1 105 ? -6.300 -10.380 12.288 1.00 94.44 105 ILE A N 1
ATOM 841 C CA . ILE A 1 105 ? -5.417 -11.542 12.482 1.00 94.44 105 ILE A CA 1
ATOM 842 C C . ILE A 1 105 ? -4.921 -12.064 11.128 1.00 94.44 105 ILE A C 1
ATOM 844 O O . ILE A 1 105 ? -3.714 -12.192 10.909 1.00 94.44 105 ILE A O 1
ATOM 848 N N . ARG A 1 106 ? -5.839 -12.276 10.172 1.00 95.50 106 ARG A N 1
ATOM 849 C CA . ARG A 1 106 ? -5.493 -12.695 8.801 1.00 95.50 106 ARG 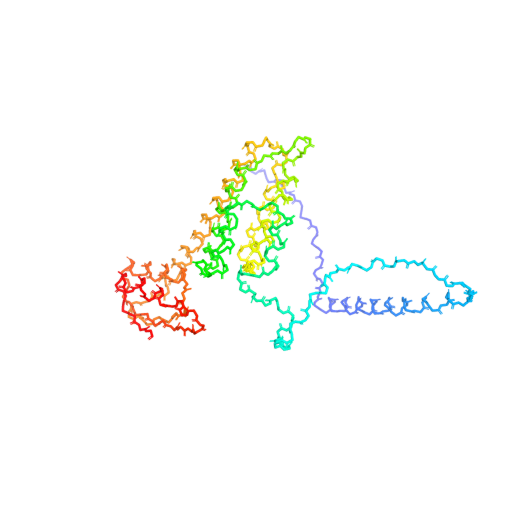A CA 1
ATOM 850 C C . ARG A 1 106 ? -4.517 -11.728 8.133 1.00 95.50 106 ARG A C 1
ATOM 852 O O . ARG A 1 106 ? -3.585 -12.167 7.459 1.00 95.50 106 ARG A O 1
ATOM 859 N N . LEU A 1 107 ? -4.721 -10.422 8.305 1.00 96.44 107 LEU A N 1
ATOM 860 C CA . LEU A 1 107 ? -3.821 -9.411 7.758 1.00 96.44 107 LEU A CA 1
ATOM 861 C C . LEU A 1 107 ? -2.427 -9.475 8.398 1.00 96.44 107 LEU A C 1
ATOM 863 O O . LEU A 1 107 ? -1.428 -9.439 7.682 1.00 96.44 107 LEU A O 1
ATOM 867 N N . GLY A 1 108 ? -2.355 -9.587 9.726 1.00 93.75 108 GLY A N 1
ATOM 868 C CA . GLY A 1 108 ? -1.094 -9.696 10.458 1.00 93.75 108 GLY A CA 1
ATOM 869 C C . GLY A 1 108 ? -0.265 -10.895 10.000 1.00 93.75 108 GLY A C 1
ATOM 870 O O . GLY A 1 108 ? 0.916 -10.739 9.693 1.00 93.75 108 GLY A O 1
ATOM 871 N N . LEU A 1 109 ? -0.901 -12.057 9.821 1.00 91.56 109 LEU A N 1
ATOM 872 C CA . LEU A 1 109 ? -0.245 -13.257 9.291 1.00 91.56 109 LEU A CA 1
ATOM 873 C C . LEU A 1 109 ? 0.282 -13.056 7.862 1.00 91.56 109 LEU A C 1
ATOM 875 O O . LEU A 1 109 ? 1.419 -13.432 7.580 1.00 91.56 109 LEU A O 1
ATOM 879 N N . LYS A 1 110 ? -0.491 -12.397 6.983 1.00 93.81 110 LYS A N 1
ATOM 880 C CA . LYS A 1 110 ? -0.046 -12.028 5.621 1.00 93.81 110 LYS A CA 1
ATOM 881 C C . LYS A 1 110 ? 1.138 -11.053 5.608 1.00 93.81 110 LYS A C 1
ATOM 883 O O . LYS A 1 110 ? 1.879 -10.985 4.628 1.00 93.81 110 LYS A O 1
ATOM 888 N N . TYR A 1 111 ? 1.304 -10.251 6.659 1.00 93.19 111 TYR A N 1
ATOM 889 C CA . TYR A 1 111 ? 2.473 -9.383 6.807 1.00 93.19 111 TYR A CA 1
ATOM 890 C C . TYR A 1 111 ? 3.680 -10.113 7.370 1.00 93.19 111 TYR A C 1
ATOM 892 O O . TYR A 1 111 ? 4.784 -9.845 6.898 1.00 93.19 111 TYR A O 1
ATOM 900 N N . ALA A 1 112 ? 3.478 -11.001 8.343 1.00 89.56 112 ALA A N 1
ATOM 901 C CA . ALA A 1 112 ? 4.543 -11.796 8.944 1.00 89.56 112 ALA A CA 1
ATOM 902 C C . ALA A 1 112 ? 5.157 -12.763 7.920 1.00 89.56 112 ALA A C 1
ATOM 904 O O . ALA A 1 112 ? 6.370 -12.814 7.761 1.00 89.56 112 ALA A O 1
ATOM 905 N N . ASN A 1 113 ? 4.333 -13.454 7.128 1.00 88.88 113 ASN A N 1
ATOM 906 C CA . ASN A 1 113 ? 4.814 -14.384 6.102 1.00 88.88 113 ASN A CA 1
ATOM 907 C C . ASN A 1 113 ? 5.261 -13.711 4.788 1.00 88.88 113 ASN A C 1
ATOM 909 O O . ASN A 1 113 ? 5.486 -14.403 3.800 1.00 88.88 113 ASN A O 1
ATOM 913 N N . TRP A 1 114 ? 5.349 -12.377 4.755 1.00 88.62 114 TRP A N 1
ATOM 914 C C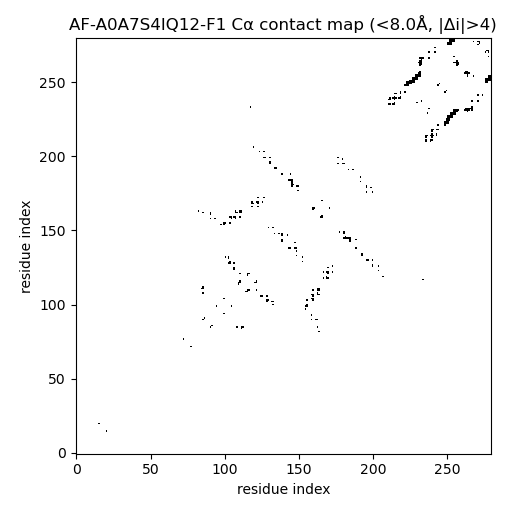A . TRP A 1 114 ? 5.752 -11.588 3.584 1.00 88.62 114 TRP A CA 1
ATOM 915 C C . TRP A 1 114 ? 4.870 -11.738 2.332 1.00 88.62 114 TRP A C 1
ATOM 917 O O . TRP A 1 114 ? 5.217 -11.184 1.292 1.00 88.62 114 TRP A O 1
ATOM 927 N N . SER A 1 115 ? 3.689 -12.361 2.433 1.00 90.44 115 SER A N 1
ATOM 928 C CA . SER A 1 115 ? 2.717 -12.440 1.331 1.00 90.44 115 SER A CA 1
ATOM 929 C C . SER A 1 115 ? 2.307 -11.053 0.825 1.00 90.44 115 SER A C 1
ATOM 931 O O . SER A 1 115 ? 2.067 -10.875 -0.366 1.00 90.44 115 SER A O 1
ATOM 933 N N . ILE A 1 116 ? 2.269 -10.050 1.712 1.00 91.75 116 ILE A N 1
ATOM 934 C CA . ILE A 1 116 ? 2.114 -8.639 1.338 1.00 91.75 116 ILE A CA 1
ATOM 935 C C . ILE A 1 116 ? 3.351 -7.856 1.807 1.00 91.75 116 ILE A C 1
ATOM 937 O O . ILE A 1 116 ? 3.430 -7.391 2.951 1.00 91.75 116 ILE A O 1
ATOM 941 N N . SER A 1 117 ? 4.337 -7.688 0.922 1.00 88.06 117 SER A N 1
ATOM 942 C CA . SER A 1 117 ? 5.613 -7.038 1.257 1.00 88.06 117 SER A CA 1
ATOM 943 C C . SER A 1 117 ? 5.650 -5.534 0.950 1.00 88.06 117 SER A C 1
ATOM 945 O O . SER A 1 117 ? 6.122 -4.761 1.795 1.00 88.06 117 SER A O 1
ATOM 947 N N . GLY A 1 118 ? 5.095 -5.116 -0.194 1.00 89.12 118 GLY A N 1
ATOM 948 C CA . GLY A 1 118 ? 5.189 -3.756 -0.733 1.00 89.12 118 GLY A CA 1
ATOM 949 C C . GLY A 1 118 ? 4.500 -2.672 0.107 1.00 89.12 118 GLY A C 1
ATOM 950 O O . GLY A 1 118 ? 3.403 -2.858 0.630 1.00 89.12 118 GLY A O 1
ATOM 951 N N . SER A 1 119 ? 5.122 -1.492 0.213 1.00 90.94 119 SER A N 1
ATOM 952 C CA . SER A 1 119 ? 4.641 -0.395 1.079 1.00 90.94 119 SER A CA 1
ATOM 953 C C . SER A 1 119 ? 3.216 0.072 0.741 1.00 90.94 119 SER A C 1
ATOM 955 O O . SER A 1 119 ? 2.391 0.236 1.645 1.00 90.94 119 SER A O 1
ATOM 957 N N . ASN A 1 120 ? 2.908 0.239 -0.552 1.00 90.44 120 ASN A N 1
ATOM 958 C CA . ASN A 1 120 ? 1.570 0.615 -1.019 1.00 90.44 120 ASN A CA 1
ATOM 959 C C . ASN A 1 120 ? 0.559 -0.511 -0.767 1.00 90.44 120 ASN A C 1
ATOM 961 O O . ASN A 1 120 ? -0.485 -0.258 -0.170 1.00 90.44 120 ASN A O 1
ATOM 965 N N . ALA A 1 121 ? 0.902 -1.750 -1.135 1.00 92.62 121 ALA A N 1
ATOM 966 C CA . ALA A 1 121 ? 0.041 -2.918 -0.953 1.00 92.62 121 ALA A CA 1
ATOM 967 C C . ALA A 1 121 ? -0.338 -3.131 0.523 1.00 92.62 121 ALA A C 1
ATOM 969 O O . ALA A 1 121 ? -1.513 -3.292 0.844 1.00 92.62 121 ALA A O 1
ATOM 970 N N . ARG A 1 122 ? 0.630 -3.020 1.443 1.00 95.38 122 ARG A N 1
ATOM 971 C CA . ARG A 1 122 ? 0.375 -3.056 2.894 1.00 95.38 122 ARG A CA 1
ATOM 972 C C . ARG A 1 122 ? -0.545 -1.919 3.340 1.00 95.38 122 ARG A C 1
ATOM 974 O O . ARG A 1 122 ? -1.459 -2.114 4.130 1.00 95.38 122 ARG A O 1
ATOM 981 N N . CYS A 1 123 ? -0.333 -0.704 2.847 1.00 95.62 123 CYS A N 1
ATOM 982 C CA . CYS A 1 123 ? -1.189 0.419 3.223 1.00 95.62 123 CYS A CA 1
ATOM 983 C C . CYS A 1 123 ? -2.648 0.202 2.794 1.00 95.62 123 CYS A C 1
ATOM 985 O O . CYS A 1 123 ? -3.556 0.421 3.593 1.00 95.62 123 CYS A O 1
ATOM 987 N N . VAL A 1 124 ? -2.863 -0.255 1.557 1.00 95.31 124 VAL A N 1
ATOM 988 C CA . VAL A 1 124 ? -4.199 -0.530 1.008 1.00 95.31 124 VAL A CA 1
ATOM 989 C C . VAL A 1 124 ? -4.862 -1.697 1.740 1.00 95.31 124 VAL A C 1
ATOM 991 O O . VAL A 1 124 ? -6.013 -1.574 2.153 1.00 95.31 124 VAL A O 1
ATOM 994 N N . ALA A 1 125 ? -4.138 -2.793 1.981 1.00 97.19 125 ALA A N 1
ATOM 995 C CA . ALA A 1 125 ? -4.665 -3.953 2.699 1.00 97.19 125 ALA A CA 1
ATOM 996 C C . ALA A 1 125 ? -5.051 -3.616 4.151 1.00 97.19 125 ALA A C 1
ATOM 998 O O . ALA A 1 125 ? -6.109 -4.033 4.623 1.00 97.19 125 ALA A O 1
ATOM 999 N N . MET A 1 126 ? -4.243 -2.800 4.840 1.00 97.69 126 MET A N 1
ATOM 1000 C CA . MET A 1 126 ? -4.556 -2.296 6.182 1.00 97.69 126 MET A CA 1
ATOM 1001 C C . MET A 1 126 ? -5.828 -1.449 6.191 1.00 97.69 126 MET A C 1
ATOM 1003 O O . MET A 1 126 ? -6.715 -1.696 6.999 1.00 97.69 126 MET A O 1
ATOM 1007 N N . LEU A 1 127 ? -5.934 -0.476 5.286 1.00 97.56 127 LEU A N 1
ATOM 1008 C CA . LEU A 1 127 ? -7.106 0.393 5.198 1.00 97.56 127 LEU A CA 1
ATOM 1009 C C . LEU A 1 127 ? -8.378 -0.384 4.838 1.00 97.56 127 LEU A C 1
ATOM 1011 O O . LEU A 1 127 ? -9.420 -0.168 5.447 1.00 97.56 127 LEU A O 1
ATOM 1015 N N . THR A 1 128 ? -8.275 -1.341 3.915 1.00 97.31 128 THR A N 1
ATOM 1016 C CA . THR A 1 128 ? -9.384 -2.233 3.543 1.00 97.31 128 THR A CA 1
ATOM 1017 C C . THR A 1 128 ? -9.833 -3.087 4.728 1.00 97.31 128 THR A C 1
ATOM 1019 O O . THR A 1 128 ? -11.027 -3.252 4.958 1.00 97.31 128 THR A O 1
ATOM 1022 N N . THR A 1 129 ? -8.886 -3.583 5.527 1.00 97.88 129 THR A N 1
ATOM 1023 C CA . THR A 1 129 ? -9.196 -4.338 6.749 1.00 97.88 129 THR A CA 1
ATOM 1024 C C . THR A 1 129 ? -9.851 -3.440 7.797 1.00 97.88 129 THR A C 1
ATOM 1026 O O . THR A 1 129 ? -10.842 -3.833 8.398 1.00 97.88 129 THR A O 1
ATOM 1029 N N . PHE A 1 130 ? -9.378 -2.203 7.979 1.00 97.25 130 PHE A N 1
ATOM 1030 C CA . PHE A 1 130 ? -10.021 -1.258 8.895 1.00 97.25 130 PHE A CA 1
ATOM 1031 C C . PHE A 1 130 ? -11.425 -0.845 8.456 1.00 97.25 130 PHE A C 1
ATOM 1033 O O . PHE A 1 130 ? -12.252 -0.621 9.329 1.00 97.25 130 PHE A O 1
ATOM 1040 N N . LYS A 1 131 ? -11.747 -0.827 7.155 1.00 97.06 131 LYS A N 1
ATOM 1041 C CA . LYS A 1 131 ? -13.148 -0.704 6.713 1.00 97.06 131 LYS A CA 1
ATOM 1042 C C . LYS A 1 131 ? -14.010 -1.849 7.249 1.00 97.06 131 LYS A C 1
ATOM 1044 O O . LYS A 1 131 ? -15.092 -1.596 7.753 1.00 97.06 131 LYS A O 1
ATOM 1049 N N . GLN A 1 132 ? -13.529 -3.093 7.184 1.00 96.69 132 GLN A N 1
ATOM 1050 C CA . GLN A 1 132 ? -14.271 -4.241 7.731 1.00 96.69 132 GLN A CA 1
ATOM 1051 C C . GLN A 1 132 ? -14.471 -4.100 9.245 1.00 96.69 132 GLN A C 1
ATOM 1053 O O . GLN A 1 132 ? -15.589 -4.218 9.727 1.00 96.69 132 GLN A O 1
ATOM 1058 N N . VAL A 1 133 ? -13.412 -3.734 9.975 1.00 96.44 133 VAL A N 1
ATOM 1059 C CA . VAL A 1 133 ? -13.479 -3.500 11.428 1.00 96.44 133 VAL A CA 1
ATOM 1060 C C . VAL A 1 133 ? -14.472 -2.387 11.786 1.00 96.44 133 VAL A C 1
ATOM 1062 O O . VAL A 1 133 ? -15.242 -2.534 12.726 1.00 96.44 133 VAL A O 1
ATOM 1065 N N . ILE A 1 134 ? -14.475 -1.273 11.047 1.00 95.56 134 ILE A N 1
ATOM 1066 C CA . ILE A 1 134 ? -15.388 -0.143 11.290 1.00 95.56 134 ILE A CA 1
ATOM 1067 C C . ILE A 1 134 ? -16.841 -0.522 10.973 1.00 95.56 134 ILE A C 1
ATOM 1069 O O . ILE A 1 134 ? -17.748 -0.075 11.675 1.00 95.56 134 ILE A O 1
ATOM 1073 N N . ALA A 1 135 ? -17.068 -1.343 9.945 1.00 94.62 135 ALA A N 1
ATOM 1074 C CA . ALA A 1 135 ? -18.399 -1.823 9.590 1.00 94.62 135 ALA A CA 1
ATOM 1075 C C . ALA A 1 135 ? -18.994 -2.740 10.670 1.00 94.62 135 ALA A C 1
ATOM 1077 O O . ALA A 1 135 ? -20.172 -2.610 10.997 1.00 94.62 135 ALA A O 1
ATOM 1078 N N . GLU A 1 136 ? -18.177 -3.638 11.225 1.00 93.25 136 GLU A N 1
ATOM 1079 C CA . GLU A 1 136 ? -18.581 -4.620 12.242 1.00 93.25 136 GLU A CA 1
ATOM 1080 C C . GLU A 1 136 ? -18.645 -4.035 13.664 1.00 93.25 136 GLU A C 1
ATOM 1082 O O . GLU A 1 136 ? -19.313 -4.594 14.530 1.00 93.25 136 GLU A O 1
ATOM 1087 N N . TYR A 1 137 ? -17.975 -2.907 13.919 1.00 93.19 137 TYR A N 1
ATOM 1088 C CA . TYR A 1 137 ? -17.987 -2.234 15.219 1.00 93.19 137 TYR A CA 1
ATOM 1089 C C . TYR A 1 137 ? -19.399 -1.790 15.620 1.00 93.19 137 TYR A C 1
ATOM 1091 O O . TYR A 1 137 ? -20.156 -1.320 14.776 1.00 93.19 137 TYR A O 1
ATOM 1099 N N . GLN A 1 138 ? -19.731 -1.863 16.907 1.00 90.38 138 GLN A N 1
ATOM 1100 C CA . GLN A 1 138 ? -20.956 -1.300 17.482 1.00 90.38 138 GLN A CA 1
ATOM 1101 C C . GLN A 1 138 ? -20.597 -0.465 18.707 1.00 90.38 138 GLN A C 1
ATOM 1103 O O . GLN A 1 138 ? -19.785 -0.899 19.528 1.00 90.38 138 GLN A O 1
ATOM 1108 N N . THR A 1 139 ? -21.186 0.727 18.837 1.00 90.19 139 THR A N 1
ATOM 1109 C CA . THR A 1 139 ? -20.901 1.589 19.991 1.00 90.19 139 THR A CA 1
ATOM 1110 C C . THR A 1 139 ? -21.562 1.017 21.250 1.00 90.19 139 THR A C 1
ATOM 1112 O O . THR A 1 139 ? -22.780 0.842 21.265 1.00 90.19 139 THR A O 1
ATOM 1115 N N . PRO A 1 140 ? -20.807 0.759 22.336 1.00 89.50 140 PRO A N 1
ATOM 1116 C CA . PRO A 1 140 ? -21.398 0.343 23.604 1.00 89.50 140 PRO A CA 1
ATOM 1117 C C . PRO A 1 140 ? -22.304 1.430 24.194 1.00 89.50 140 PRO A C 1
ATOM 1119 O O . PRO A 1 140 ? -22.029 2.625 24.042 1.00 89.50 140 PRO A O 1
ATOM 1122 N N . GLU A 1 141 ? -23.340 1.026 24.932 1.00 85.50 141 GLU A N 1
ATOM 1123 C CA . GLU A 1 141 ? -24.270 1.961 25.573 1.00 85.50 141 GLU A CA 1
ATOM 1124 C C . GLU A 1 141 ? -23.540 3.008 26.438 1.00 85.50 141 GLU A C 1
ATOM 1126 O O . GLU A 1 141 ? -22.613 2.704 27.194 1.00 85.50 141 GLU A O 1
ATOM 1131 N N . GLY A 1 142 ? -23.945 4.275 26.306 1.00 82.31 142 GLY A N 1
ATOM 1132 C CA . GLY A 1 142 ? -23.397 5.395 27.081 1.00 82.31 142 GLY A CA 1
ATOM 1133 C C . GLY A 1 142 ? -22.020 5.904 26.636 1.00 82.31 142 GLY A C 1
ATOM 1134 O O . GLY A 1 142 ? -21.493 6.838 27.245 1.00 82.31 142 GLY A O 1
ATOM 1135 N N . LYS A 1 143 ? -21.424 5.342 25.576 1.00 87.56 143 LYS A N 1
ATOM 1136 C CA . LYS A 1 143 ? -20.163 5.834 25.003 1.00 87.56 143 LYS A CA 1
ATOM 1137 C C . LYS A 1 143 ? -20.386 6.636 23.724 1.00 87.56 143 LYS A C 1
ATOM 1139 O O . LYS A 1 143 ? -21.389 6.508 23.038 1.00 87.56 143 LYS A O 1
ATOM 1144 N N . SER A 1 144 ? -19.403 7.474 23.397 1.00 86.50 144 SER A N 1
ATOM 1145 C CA . SER A 1 144 ? -19.366 8.188 22.118 1.00 86.50 144 SER A CA 1
ATOM 1146 C C . SER A 1 144 ? -18.506 7.422 21.118 1.00 86.50 144 SER A C 1
ATOM 1148 O O . SER A 1 144 ? -17.356 7.089 21.424 1.00 86.50 144 SER A O 1
ATOM 1150 N N . LEU A 1 145 ? -19.041 7.205 19.913 1.00 87.06 145 LEU A N 1
ATOM 1151 C CA . LEU A 1 145 ? -18.385 6.446 18.845 1.00 87.06 145 LEU A CA 1
ATOM 1152 C C . LEU A 1 145 ? -16.956 6.925 18.591 1.00 87.06 145 LEU A C 1
ATOM 1154 O O . LEU A 1 145 ? -16.031 6.126 18.581 1.00 87.06 145 LEU A O 1
ATOM 1158 N N . HIS A 1 146 ? -16.743 8.233 18.429 1.00 87.38 146 HIS A N 1
ATOM 1159 C CA . HIS A 1 146 ? -15.427 8.765 18.055 1.00 87.38 146 HIS A CA 1
ATOM 1160 C C . HIS A 1 146 ? -14.321 8.453 19.080 1.00 87.38 146 HIS A C 1
ATOM 1162 O O . HIS A 1 146 ? -13.168 8.266 18.694 1.00 87.38 146 HIS A O 1
ATOM 1168 N N . ARG A 1 147 ? -14.645 8.392 20.380 1.00 88.38 147 ARG A N 1
ATOM 1169 C CA . ARG A 1 147 ? -13.658 8.079 21.429 1.00 88.38 147 ARG A CA 1
ATOM 1170 C C . ARG A 1 147 ? -13.416 6.586 21.530 1.00 88.38 147 ARG A C 1
ATOM 1172 O O . ARG A 1 147 ? -12.270 6.161 21.640 1.00 88.38 147 ARG A O 1
ATOM 1179 N N . ASP A 1 148 ? -14.493 5.809 21.520 1.00 92.75 148 ASP A N 1
ATOM 1180 C CA . ASP A 1 148 ? -14.407 4.371 21.737 1.00 92.75 148 ASP A CA 1
ATOM 1181 C C . ASP A 1 148 ? -13.867 3.649 20.493 1.00 92.75 148 ASP A C 1
ATOM 1183 O O . ASP A 1 148 ? -12.987 2.807 20.629 1.00 92.75 148 ASP A O 1
ATOM 1187 N N . LEU A 1 149 ? -14.230 4.084 19.281 1.00 92.81 149 LEU A N 1
ATOM 1188 C CA . LEU A 1 149 ? -13.696 3.541 18.028 1.00 92.81 149 LEU A CA 1
ATOM 1189 C C . LEU A 1 149 ? -12.174 3.717 17.904 1.00 92.81 149 LEU A C 1
ATOM 1191 O O . LEU A 1 149 ? -11.479 2.805 17.453 1.00 92.81 149 LEU A O 1
ATOM 1195 N N . GLU A 1 150 ? -11.616 4.865 18.316 1.00 91.50 150 GLU A N 1
ATOM 1196 C CA . GLU A 1 150 ? -10.155 5.039 18.309 1.00 91.50 150 GLU A CA 1
ATOM 1197 C C . GLU A 1 150 ? -9.471 4.055 19.275 1.00 91.50 150 GLU A C 1
ATOM 1199 O O . GLU A 1 150 ? -8.423 3.487 18.944 1.00 91.50 150 GLU A O 1
ATOM 1204 N N . LEU A 1 151 ? -10.058 3.841 20.456 1.00 92.69 151 LEU A N 1
ATOM 1205 C CA . LEU A 1 151 ? -9.551 2.884 21.440 1.00 92.69 151 LEU A CA 1
ATOM 1206 C C . LEU A 1 151 ? -9.706 1.438 20.957 1.00 92.69 151 LEU A C 1
ATOM 1208 O O . LEU A 1 151 ? -8.795 0.645 21.173 1.00 92.69 151 LEU A O 1
ATOM 1212 N N . TYR A 1 152 ? -10.790 1.126 20.250 1.00 93.25 152 TYR A N 1
ATOM 1213 C CA . TYR A 1 152 ? -11.075 -0.189 19.683 1.00 93.25 152 TYR A CA 1
ATOM 1214 C C . TYR A 1 152 ? -10.104 -0.574 18.554 1.00 93.25 152 TYR A C 1
ATOM 1216 O O . TYR A 1 152 ? -9.601 -1.694 18.498 1.00 93.25 152 TYR A O 1
ATOM 1224 N N . ILE A 1 153 ? -9.746 0.371 17.676 1.00 94.50 153 ILE A N 1
ATOM 1225 C CA . ILE A 1 153 ? -8.803 0.117 16.570 1.00 94.50 153 ILE A CA 1
ATOM 1226 C C . ILE A 1 153 ? -7.348 0.014 17.067 1.00 94.50 153 ILE A C 1
ATOM 1228 O O . ILE A 1 153 ? -6.496 -0.594 16.412 1.00 94.50 153 ILE A O 1
ATOM 1232 N N . ARG A 1 154 ? -7.017 0.599 18.224 1.00 94.75 154 ARG A N 1
ATOM 1233 C CA . ARG A 1 154 ? -5.637 0.657 18.726 1.00 94.75 154 ARG A CA 1
ATOM 1234 C C . ARG A 1 154 ? -4.993 -0.728 18.935 1.00 94.75 154 ARG A C 1
ATOM 1236 O O . ARG A 1 154 ? -3.911 -0.914 18.374 1.00 94.75 154 ARG A O 1
ATOM 1243 N N . PRO A 1 155 ? -5.619 -1.704 19.623 1.00 95.19 155 PRO A N 1
ATOM 1244 C CA . PRO A 1 155 ? -5.095 -3.069 19.708 1.00 95.19 155 PRO A CA 1
ATOM 1245 C C . PRO A 1 155 ? -4.837 -3.708 18.341 1.00 95.19 155 PRO A C 1
ATOM 1247 O O . PRO A 1 155 ? -3.821 -4.370 18.154 1.00 95.19 155 PRO A O 1
ATOM 1250 N N . SER A 1 156 ? -5.692 -3.439 17.348 1.00 95.62 156 SER A N 1
ATOM 1251 C CA . SER A 1 156 ? -5.504 -3.936 15.978 1.00 95.62 156 SER A CA 1
ATOM 1252 C C . SER A 1 156 ? -4.248 -3.355 15.314 1.00 95.62 156 SER A C 1
ATOM 1254 O O . SER A 1 156 ? -3.497 -4.071 14.649 1.00 95.62 156 SER A O 1
ATOM 1256 N N . ILE A 1 157 ? -3.978 -2.059 15.513 1.00 95.56 157 ILE A N 1
ATOM 1257 C CA . ILE A 1 157 ? -2.746 -1.409 15.036 1.00 95.56 157 ILE A CA 1
ATOM 1258 C C . ILE A 1 157 ? -1.516 -2.011 15.724 1.00 95.56 157 ILE A C 1
ATOM 1260 O O . ILE A 1 157 ? -0.502 -2.266 15.065 1.00 95.56 157 ILE A O 1
ATOM 1264 N N . ASP A 1 158 ? -1.590 -2.215 17.037 1.00 93.75 158 ASP A N 1
ATOM 1265 C CA . ASP A 1 158 ? -0.488 -2.749 17.833 1.00 93.75 158 ASP A CA 1
ATOM 1266 C C . ASP A 1 158 ? -0.190 -4.205 17.434 1.00 93.75 158 ASP A C 1
ATOM 1268 O O . ASP A 1 158 ? 0.960 -4.515 17.125 1.00 93.75 158 ASP A O 1
ATOM 1272 N N . PHE A 1 159 ? -1.215 -5.044 17.253 1.00 93.38 159 PHE A N 1
ATOM 1273 C CA . PHE A 1 159 ? -1.081 -6.408 16.728 1.00 93.38 159 PHE A CA 1
ATOM 1274 C C . PHE A 1 159 ? -0.388 -6.452 15.359 1.00 93.38 159 PHE A C 1
ATOM 1276 O O . PHE A 1 159 ? 0.591 -7.176 15.168 1.00 93.38 159 PHE A O 1
ATOM 1283 N N . ILE A 1 160 ? -0.841 -5.626 14.406 1.00 93.19 160 ILE A N 1
ATOM 1284 C CA . ILE A 1 160 ? -0.218 -5.511 13.077 1.00 93.19 160 ILE A CA 1
ATOM 1285 C C . ILE A 1 160 ? 1.266 -5.139 13.201 1.00 93.19 160 ILE A C 1
ATOM 1287 O O . ILE A 1 160 ? 2.095 -5.618 12.428 1.00 93.19 160 ILE A O 1
ATOM 1291 N N . SER A 1 161 ? 1.602 -4.291 14.173 1.00 91.50 161 SER A N 1
ATOM 1292 C CA . SER A 1 161 ? 2.967 -3.813 14.409 1.00 91.50 161 SER A CA 1
ATOM 1293 C C . SER A 1 161 ? 3.873 -4.873 15.017 1.00 91.50 161 SER A C 1
ATOM 1295 O O . SER A 1 161 ? 5.056 -4.899 14.687 1.00 91.50 161 SER A O 1
ATOM 1297 N N . ILE A 1 162 ? 3.316 -5.719 15.887 1.00 89.38 162 ILE A N 1
ATOM 1298 C CA . ILE A 1 162 ? 3.995 -6.892 16.441 1.00 89.38 162 ILE A CA 1
ATOM 1299 C C . ILE A 1 162 ? 4.274 -7.894 15.317 1.00 89.38 162 ILE A C 1
ATOM 1301 O O . ILE A 1 162 ? 5.401 -8.364 15.206 1.00 89.38 162 ILE A O 1
ATOM 1305 N N . CYS A 1 163 ? 3.292 -8.159 14.444 1.00 89.44 163 CYS A N 1
ATOM 1306 C CA . CYS A 1 163 ? 3.463 -9.060 13.298 1.00 89.44 163 CYS A CA 1
ATOM 1307 C C . CYS A 1 163 ? 4.565 -8.583 12.344 1.00 89.44 163 CYS A C 1
ATOM 1309 O O . CYS A 1 163 ? 5.365 -9.377 11.857 1.00 89.44 163 CYS A O 1
ATOM 1311 N N . ARG A 1 164 ? 4.586 -7.281 12.032 1.00 90.38 164 ARG A N 1
ATOM 1312 C CA . ARG A 1 164 ? 5.646 -6.658 11.236 1.00 90.38 164 ARG A CA 1
ATOM 1313 C C . ARG A 1 164 ? 5.665 -5.147 11.463 1.00 90.38 164 ARG A C 1
ATOM 1315 O O . ARG A 1 164 ? 4.626 -4.503 11.279 1.00 90.38 164 ARG A O 1
ATOM 1322 N N . PRO A 1 165 ? 6.836 -4.532 11.716 1.00 91.69 165 PRO A N 1
ATOM 1323 C CA . PRO A 1 165 ? 6.942 -3.088 11.870 1.00 91.69 165 PRO A CA 1
ATOM 1324 C C . PRO A 1 165 ? 6.245 -2.311 10.743 1.00 91.69 165 PRO A C 1
ATOM 1326 O O . PRO A 1 165 ? 6.364 -2.626 9.549 1.00 91.69 165 PRO A O 1
ATOM 1329 N N . LYS A 1 166 ? 5.462 -1.307 11.146 1.00 92.81 166 LYS A N 1
ATOM 1330 C CA . LYS A 1 166 ? 4.631 -0.468 10.271 1.00 92.81 166 LYS A CA 1
ATOM 1331 C C . LYS A 1 166 ? 5.511 0.262 9.253 1.00 92.81 166 LYS A C 1
ATOM 1333 O O . LYS A 1 166 ? 6.537 0.822 9.627 1.00 92.81 166 LYS A O 1
ATOM 1338 N N . SER A 1 167 ? 5.097 0.316 7.986 1.00 93.62 167 SER A N 1
ATOM 1339 C CA . SER A 1 167 ? 5.754 1.204 7.017 1.00 93.62 167 SER A CA 1
ATOM 1340 C C . SER A 1 167 ? 5.383 2.669 7.282 1.00 93.62 167 SER A C 1
ATOM 1342 O O . SER A 1 167 ? 4.354 2.960 7.899 1.00 93.62 167 SER A O 1
ATOM 1344 N N . ILE A 1 168 ? 6.173 3.611 6.757 1.00 94.44 168 ILE A N 1
ATOM 1345 C CA . ILE A 1 168 ? 5.858 5.051 6.829 1.00 94.44 168 ILE A CA 1
ATOM 1346 C C . ILE A 1 168 ? 4.476 5.344 6.231 1.00 94.44 168 ILE A C 1
ATOM 1348 O O . ILE A 1 168 ? 3.682 6.084 6.808 1.00 94.44 168 ILE A O 1
ATOM 1352 N N . SER A 1 169 ? 4.155 4.696 5.109 1.00 94.00 169 SER A N 1
ATOM 1353 C CA . SER A 1 169 ? 2.846 4.805 4.467 1.00 94.00 169 SER A CA 1
ATOM 1354 C C . SER A 1 169 ? 1.706 4.402 5.406 1.00 94.00 169 SER A C 1
ATOM 1356 O O . SER A 1 169 ? 0.708 5.113 5.493 1.00 94.00 169 SER A O 1
ATOM 1358 N N . MET A 1 170 ? 1.859 3.286 6.124 1.00 96.69 170 MET A N 1
ATOM 1359 C CA . MET A 1 170 ? 0.862 2.824 7.093 1.00 96.69 170 MET A CA 1
ATOM 1360 C C . MET A 1 170 ? 0.735 3.799 8.269 1.00 96.69 170 MET A C 1
ATOM 1362 O O . MET A 1 170 ? -0.377 4.139 8.656 1.00 96.69 170 MET A O 1
ATOM 1366 N N . GLY A 1 171 ? 1.853 4.297 8.809 1.00 96.69 171 GLY A N 1
ATOM 1367 C CA . GLY A 1 171 ? 1.842 5.277 9.904 1.00 96.69 171 GLY A CA 1
ATOM 1368 C C . GLY A 1 171 ? 1.107 6.572 9.540 1.00 96.69 171 GLY A C 1
ATOM 1369 O O . GLY A 1 171 ? 0.287 7.069 10.319 1.00 96.69 171 GLY A O 1
ATOM 1370 N N . ASN A 1 172 ? 1.328 7.074 8.323 1.00 96.62 172 ASN A N 1
ATOM 1371 C CA . ASN A 1 172 ? 0.620 8.243 7.801 1.00 96.62 172 ASN A CA 1
ATOM 1372 C C . ASN A 1 172 ? -0.880 7.967 7.624 1.00 96.62 172 ASN A C 1
ATOM 1374 O O . ASN A 1 172 ? -1.701 8.803 7.998 1.00 96.62 172 ASN A O 1
ATOM 1378 N N . ALA A 1 173 ? -1.246 6.791 7.106 1.00 97.00 173 ALA A N 1
ATOM 1379 C CA . ALA A 1 173 ? -2.640 6.390 6.934 1.00 97.00 173 ALA A CA 1
ATOM 1380 C C . ALA A 1 173 ? -3.377 6.216 8.275 1.00 97.00 173 ALA A C 1
ATOM 1382 O O . ALA A 1 173 ? -4.506 6.677 8.413 1.00 97.00 173 ALA A O 1
ATOM 1383 N N . ILE A 1 174 ? -2.727 5.639 9.292 1.00 96.81 174 ILE A N 1
ATOM 1384 C CA . ILE A 1 174 ? -3.267 5.546 10.660 1.00 96.81 174 ILE A CA 1
ATOM 1385 C C . ILE A 1 174 ? -3.502 6.944 11.238 1.00 96.81 174 ILE A C 1
ATOM 1387 O O . ILE A 1 174 ? -4.563 7.219 11.791 1.00 96.81 174 ILE A O 1
ATOM 1391 N N . THR A 1 175 ? -2.528 7.845 11.092 1.00 96.88 175 THR A N 1
ATOM 1392 C CA . THR A 1 175 ? -2.644 9.231 11.574 1.00 96.88 175 THR A CA 1
ATOM 1393 C C . THR A 1 175 ? -3.792 9.968 10.881 1.00 96.88 175 THR A C 1
ATOM 1395 O O . THR A 1 175 ? -4.565 10.672 11.531 1.00 96.88 175 THR A O 1
ATOM 1398 N N . PHE A 1 176 ? -3.938 9.775 9.567 1.00 97.19 176 PHE A N 1
ATOM 1399 C CA . PHE A 1 176 ? -5.064 10.292 8.793 1.00 97.19 176 PHE A CA 1
ATOM 1400 C C . PHE A 1 176 ? -6.404 9.747 9.302 1.00 97.19 176 PHE A C 1
ATOM 1402 O O . PHE A 1 176 ? -7.306 10.538 9.578 1.00 97.19 176 PHE A O 1
ATOM 1409 N N . LEU A 1 177 ? -6.518 8.427 9.481 1.00 96.69 177 LEU A N 1
ATOM 1410 C CA . LEU A 1 177 ? -7.751 7.778 9.924 1.00 96.69 177 LEU A CA 1
ATOM 1411 C C . LEU A 1 177 ? -8.170 8.261 11.315 1.00 96.69 177 LEU A C 1
ATOM 1413 O O . LEU A 1 177 ? -9.309 8.680 11.491 1.00 96.69 177 LEU A O 1
ATOM 1417 N N . LYS A 1 178 ? -7.239 8.315 12.274 1.00 95.12 178 LYS A N 1
ATOM 1418 C CA . LYS A 1 178 ? -7.496 8.862 13.617 1.00 95.12 178 LYS A CA 1
ATOM 1419 C C . LYS A 1 178 ? -8.043 10.283 13.562 1.00 95.12 178 LYS A C 1
ATOM 1421 O O . LYS A 1 178 ? -9.059 10.583 14.176 1.00 95.12 178 LYS A O 1
ATOM 1426 N N . LYS A 1 179 ? -7.425 11.145 12.748 1.00 95.88 179 LYS A N 1
ATOM 1427 C CA . LYS A 1 179 ? -7.894 12.523 12.544 1.00 95.88 179 LYS A CA 1
ATOM 1428 C C . LYS A 1 179 ? -9.305 12.580 11.953 1.00 95.88 179 LYS A C 1
ATOM 1430 O O . LYS A 1 179 ? -10.032 13.527 12.243 1.00 95.88 179 LYS A O 1
ATOM 1435 N N . LYS A 1 180 ? -9.681 11.629 11.094 1.00 95.81 180 LYS A N 1
ATOM 1436 C CA . LYS A 1 180 ? -11.037 11.544 10.536 1.00 95.81 180 LYS A CA 1
ATOM 1437 C C . LYS A 1 180 ? -12.039 11.044 11.572 1.00 95.81 180 LYS A C 1
ATOM 1439 O O . LYS A 1 180 ? -13.077 11.677 11.701 1.00 95.81 180 LYS A O 1
ATOM 1444 N N . ILE A 1 181 ? -11.687 10.040 12.375 1.00 94.62 181 ILE A N 1
ATOM 1445 C CA . ILE A 1 181 ? -12.510 9.556 13.496 1.00 94.62 181 ILE A CA 1
ATOM 1446 C C . ILE A 1 181 ? -12.802 10.689 14.488 1.00 94.62 181 ILE A C 1
ATOM 1448 O O . ILE A 1 181 ? -13.948 10.904 14.860 1.00 94.62 181 ILE A O 1
ATOM 1452 N N . SER A 1 182 ? -11.810 11.508 14.854 1.00 93.38 182 SER A N 1
ATOM 1453 C CA . SER A 1 182 ? -12.053 12.643 15.762 1.00 93.38 182 SER A CA 1
ATOM 1454 C C . SER A 1 182 ? -13.043 13.680 15.209 1.00 93.38 182 SER A C 1
ATOM 1456 O O . SER A 1 182 ? -13.595 14.462 15.976 1.00 93.38 182 SER A O 1
ATOM 1458 N N . LYS A 1 183 ? -13.260 13.719 13.887 1.00 92.88 183 LYS A N 1
ATOM 1459 C CA . LYS A 1 183 ? -14.191 14.647 13.229 1.00 92.88 183 LYS A CA 1
ATOM 1460 C C . LYS A 1 183 ? -15.611 14.101 13.097 1.00 92.88 183 LYS A C 1
ATOM 1462 O O . LYS A 1 183 ? -16.472 14.841 12.637 1.00 92.88 183 LYS A O 1
ATOM 1467 N N . THR A 1 184 ? -15.869 12.852 13.484 1.00 91.75 184 THR A N 1
ATOM 1468 C CA . THR A 1 184 ? -17.210 12.257 13.402 1.00 91.75 184 THR A CA 1
ATOM 1469 C C . THR A 1 184 ? -18.015 12.390 14.693 1.00 91.75 184 THR A C 1
ATOM 1471 O O . THR A 1 184 ? -18.978 11.658 14.882 1.00 91.75 184 THR A O 1
ATOM 1474 N N . ALA A 1 185 ? -17.625 13.298 15.595 1.00 88.62 185 ALA A N 1
ATOM 1475 C CA . ALA A 1 185 ? -18.274 13.470 16.895 1.00 88.62 185 ALA A CA 1
ATOM 1476 C C . ALA A 1 185 ? -19.748 13.903 16.799 1.00 88.62 185 ALA A C 1
ATOM 1478 O O . ALA A 1 185 ? -20.537 13.512 17.650 1.00 88.62 185 ALA A O 1
ATOM 1479 N N . GLU A 1 186 ? -20.101 14.659 15.757 1.00 87.69 186 GLU A N 1
ATOM 1480 C CA . GLU A 1 186 ? -21.440 15.233 15.551 1.00 87.69 186 GLU A CA 1
ATOM 1481 C C . GLU A 1 186 ? -22.373 14.335 14.714 1.00 87.69 186 GLU A C 1
ATOM 1483 O O . GLU A 1 186 ? -23.519 14.698 14.462 1.00 87.69 186 GLU A O 1
ATOM 1488 N N . PHE A 1 187 ? -21.890 13.191 14.216 1.00 89.12 187 PHE A N 1
ATOM 1489 C CA . PHE A 1 187 ? -22.674 12.309 13.344 1.00 89.12 187 PHE A CA 1
ATOM 1490 C C . PHE A 1 187 ? -23.332 11.170 14.127 1.00 89.12 187 PHE A C 1
ATOM 1492 O O . PHE A 1 187 ? -22.810 10.732 15.154 1.00 89.12 187 PHE A O 1
ATOM 1499 N N . SER A 1 188 ? -24.442 10.641 13.593 1.00 91.12 188 SER A N 1
ATOM 1500 C CA . SER A 1 188 ? -24.965 9.339 14.029 1.00 91.12 188 SER A CA 1
ATOM 1501 C C . SER A 1 188 ? -23.947 8.233 13.743 1.00 91.12 188 SER A C 1
ATOM 1503 O O . SER A 1 188 ? -23.025 8.420 12.943 1.00 91.12 188 SER A O 1
ATOM 1505 N N . GLU A 1 189 ? -24.113 7.070 14.370 1.00 90.44 189 GLU A N 1
ATOM 1506 C CA . GLU A 1 189 ? -23.202 5.944 14.172 1.00 90.44 189 GLU A CA 1
ATOM 1507 C C . GLU A 1 189 ? -23.129 5.505 12.705 1.00 90.44 189 GLU A C 1
ATOM 1509 O O . GLU A 1 189 ? -22.042 5.376 12.137 1.00 90.44 189 GLU A O 1
ATOM 1514 N N . GLU A 1 190 ? -24.284 5.351 12.067 1.00 92.12 190 GLU A N 1
ATOM 1515 C CA . GLU A 1 190 ? -24.412 4.936 10.673 1.00 92.12 190 GLU A CA 1
ATOM 1516 C C . GLU A 1 190 ? -23.744 5.961 9.759 1.00 92.12 190 GLU A C 1
ATOM 1518 O O . GLU A 1 190 ? -22.939 5.605 8.893 1.00 92.12 190 GLU A O 1
ATOM 1523 N N . LYS A 1 191 ? -24.010 7.252 10.001 1.00 93.94 191 LYS A N 1
ATOM 1524 C CA . LYS A 1 191 ? -23.442 8.319 9.182 1.00 93.94 191 LYS A CA 1
ATOM 1525 C C . LYS A 1 191 ? -21.936 8.457 9.388 1.00 93.94 191 LYS A C 1
ATOM 1527 O O . LYS A 1 191 ? -21.205 8.692 8.427 1.00 93.94 191 LYS A O 1
ATOM 1532 N N . ALA A 1 192 ? -21.450 8.282 10.615 1.00 94.12 192 ALA A N 1
ATOM 1533 C CA . ALA A 1 192 ? -20.025 8.283 10.918 1.00 94.12 192 ALA A CA 1
ATOM 1534 C C . ALA A 1 192 ? -19.299 7.151 10.178 1.00 94.12 192 ALA A C 1
ATOM 1536 O O . ALA A 1 192 ? -18.267 7.403 9.552 1.00 94.12 192 ALA A O 1
ATOM 1537 N N . LYS A 1 193 ? -19.843 5.927 10.200 1.00 95.19 193 LYS A N 1
ATOM 1538 C CA . LYS A 1 193 ? -19.275 4.772 9.485 1.00 95.19 193 LYS A CA 1
ATOM 1539 C C . LYS A 1 193 ? -19.230 5.002 7.976 1.00 95.19 193 LYS A C 1
ATOM 1541 O O . LYS A 1 193 ? -18.184 4.778 7.368 1.00 95.19 193 LYS A O 1
ATOM 1546 N N . GLU A 1 194 ? -20.313 5.508 7.387 1.00 96.31 194 GLU A N 1
ATOM 1547 C CA . GLU A 1 194 ? -20.376 5.846 5.958 1.00 96.31 194 GLU A CA 1
ATOM 1548 C C . GLU A 1 194 ? -19.291 6.866 5.576 1.00 96.31 194 GLU A C 1
ATOM 1550 O O . GLU A 1 194 ? -18.480 6.616 4.682 1.00 96.31 194 GLU A O 1
ATOM 1555 N N . VAL A 1 195 ? -19.194 7.974 6.321 1.00 96.19 195 VAL A N 1
ATOM 1556 C CA . VAL A 1 195 ? -18.176 9.010 6.087 1.00 96.19 195 VAL A CA 1
ATOM 1557 C C . VAL A 1 195 ? -16.764 8.435 6.213 1.00 96.19 195 VAL A C 1
ATOM 1559 O O . VAL A 1 195 ? -15.899 8.741 5.393 1.00 96.19 195 VAL A O 1
ATOM 1562 N N . LEU A 1 196 ? -16.499 7.588 7.211 1.00 96.69 196 LEU A N 1
ATOM 1563 C CA . LEU A 1 196 ? -15.187 6.959 7.378 1.00 96.69 196 LEU A CA 1
ATOM 1564 C C . LEU A 1 196 ? -14.847 6.012 6.221 1.00 96.69 196 LEU A C 1
ATOM 1566 O O . LEU A 1 196 ? -13.705 6.015 5.761 1.00 96.69 196 LEU A O 1
ATOM 1570 N N . HIS A 1 197 ? -15.816 5.244 5.723 1.00 97.38 197 HIS A N 1
ATOM 1571 C CA . HIS A 1 197 ? -15.629 4.378 4.559 1.00 97.38 197 HIS A CA 1
ATOM 1572 C C . HIS A 1 197 ? -15.267 5.185 3.313 1.00 97.38 197 HIS A C 1
ATOM 1574 O O . HIS A 1 197 ? -14.266 4.877 2.662 1.00 97.38 197 HIS A O 1
ATOM 1580 N N . GLU A 1 198 ? -16.013 6.255 3.033 1.00 97.56 198 GLU A N 1
ATOM 1581 C CA . GLU A 1 198 ? -15.708 7.152 1.920 1.00 97.56 198 GLU A CA 1
ATOM 1582 C C . GLU A 1 198 ? -14.322 7.785 2.051 1.00 97.56 198 GLU A C 1
ATOM 1584 O O . GLU A 1 198 ? -13.586 7.892 1.074 1.00 97.56 198 GLU A O 1
ATOM 1589 N N . GLU A 1 199 ? -13.943 8.228 3.252 1.00 97.62 199 GLU A N 1
ATOM 1590 C CA . GLU A 1 199 ? -12.629 8.826 3.495 1.00 97.62 199 GLU A CA 1
ATOM 1591 C C . GLU A 1 199 ? -11.491 7.834 3.266 1.00 97.62 199 GLU A C 1
ATOM 1593 O O . GLU A 1 199 ? -10.440 8.212 2.738 1.00 97.62 199 GLU A O 1
ATOM 1598 N N . ILE A 1 200 ? -11.692 6.567 3.627 1.00 97.62 200 ILE A N 1
ATOM 1599 C CA . ILE A 1 200 ? -10.727 5.508 3.347 1.00 97.62 200 ILE A CA 1
ATOM 1600 C C . ILE A 1 200 ? -10.631 5.257 1.837 1.00 97.62 200 ILE A C 1
ATOM 1602 O O . ILE A 1 200 ? -9.519 5.197 1.310 1.00 97.62 200 ILE A O 1
ATOM 1606 N N . ASP A 1 201 ? -11.758 5.173 1.130 1.00 97.69 201 ASP A N 1
ATOM 1607 C CA . ASP A 1 201 ? -11.770 4.966 -0.323 1.00 97.69 201 ASP A CA 1
ATOM 1608 C C . ASP A 1 201 ? -11.129 6.140 -1.066 1.00 97.69 201 ASP A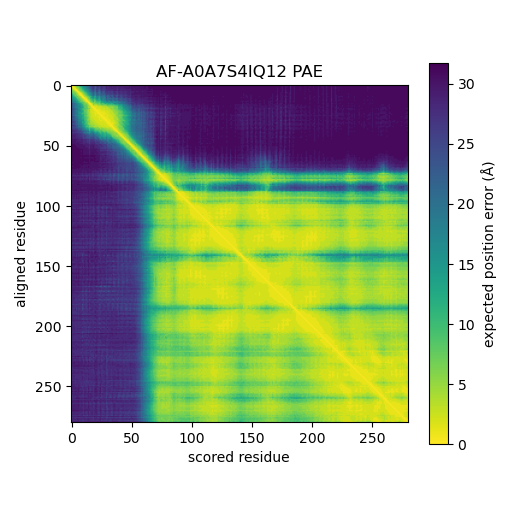 C 1
ATOM 1610 O O . ASP A 1 201 ? -10.290 5.937 -1.948 1.00 97.69 201 ASP A O 1
ATOM 1614 N N . ARG A 1 202 ? -11.429 7.375 -0.645 1.00 97.50 202 ARG A N 1
ATOM 1615 C CA . ARG A 1 202 ? -10.761 8.591 -1.129 1.00 97.50 202 ARG A CA 1
ATOM 1616 C C . ARG A 1 202 ? -9.252 8.518 -0.908 1.00 97.50 202 ARG A C 1
ATOM 1618 O O . ARG A 1 202 ? -8.490 8.840 -1.818 1.00 97.50 202 ARG A O 1
ATOM 1625 N N . TYR A 1 203 ? -8.806 8.080 0.270 1.00 97.12 203 TYR A N 1
ATOM 1626 C CA . TYR A 1 203 ? -7.380 7.952 0.572 1.00 97.12 203 TYR A CA 1
ATOM 1627 C C . TYR A 1 203 ? -6.697 6.895 -0.308 1.00 97.12 203 TYR A C 1
ATOM 1629 O O . TYR A 1 203 ? -5.617 7.148 -0.842 1.00 97.12 203 TYR A O 1
ATOM 1637 N N . ILE A 1 204 ? -7.313 5.721 -0.480 1.00 95.44 204 ILE A N 1
ATOM 1638 C CA . ILE A 1 204 ? -6.783 4.647 -1.334 1.00 95.44 204 ILE A CA 1
ATOM 1639 C C . ILE A 1 204 ? -6.690 5.127 -2.785 1.00 95.44 204 ILE A C 1
ATOM 1641 O O . ILE A 1 204 ? -5.626 5.006 -3.395 1.00 95.44 204 ILE A O 1
ATOM 1645 N N . LYS A 1 205 ? -7.759 5.734 -3.310 1.00 95.12 205 LYS A N 1
ATOM 1646 C CA . LYS A 1 205 ? -7.789 6.277 -4.671 1.00 95.12 205 LYS A CA 1
ATOM 1647 C C . LYS A 1 205 ? -6.692 7.317 -4.884 1.00 95.12 205 LYS A C 1
ATOM 1649 O O . LYS A 1 205 ? -5.909 7.181 -5.816 1.00 95.12 205 LYS A O 1
ATOM 1654 N N . ALA A 1 206 ? -6.537 8.267 -3.960 1.00 92.62 206 ALA A N 1
ATOM 1655 C CA . ALA A 1 206 ? -5.484 9.277 -4.042 1.00 92.62 206 ALA A CA 1
ATOM 1656 C C . ALA A 1 206 ? -4.073 8.662 -4.124 1.00 92.62 206 ALA A C 1
ATOM 1658 O O . ALA A 1 206 ? -3.191 9.203 -4.787 1.00 92.62 206 ALA A O 1
ATOM 1659 N N . ARG A 1 207 ? -3.831 7.515 -3.477 1.00 88.19 207 ARG A N 1
ATOM 1660 C CA . ARG A 1 207 ? -2.537 6.816 -3.554 1.00 88.19 207 ARG A CA 1
ATOM 1661 C C . ARG A 1 207 ? -2.296 6.142 -4.897 1.00 88.19 207 ARG A C 1
ATOM 1663 O O . ARG A 1 207 ? -1.153 6.131 -5.354 1.00 88.19 207 ARG A O 1
ATOM 1670 N N . ILE A 1 208 ? -3.346 5.616 -5.517 1.00 86.44 208 ILE A N 1
ATOM 1671 C CA . ILE A 1 208 ? -3.291 5.079 -6.879 1.00 86.44 208 ILE A CA 1
ATOM 1672 C C . ILE A 1 208 ? -3.043 6.225 -7.867 1.00 86.44 208 ILE A C 1
ATOM 1674 O O . ILE A 1 208 ? -2.117 6.139 -8.672 1.00 86.44 208 ILE A O 1
ATOM 1678 N N . ASP A 1 209 ? -3.779 7.329 -7.732 1.00 89.62 209 ASP A N 1
ATOM 1679 C CA . ASP A 1 209 ? -3.657 8.513 -8.588 1.00 89.62 209 ASP A CA 1
ATOM 1680 C C . ASP A 1 209 ? -2.243 9.112 -8.539 1.00 89.62 209 ASP A C 1
ATOM 1682 O O . ASP A 1 209 ? -1.676 9.457 -9.574 1.00 89.62 209 ASP A O 1
ATOM 1686 N N . VAL A 1 210 ? -1.622 9.169 -7.354 1.00 88.81 210 VAL A N 1
ATOM 1687 C CA . VAL A 1 210 ? -0.220 9.600 -7.213 1.00 88.81 210 VAL A CA 1
ATOM 1688 C C . VAL A 1 210 ? 0.725 8.671 -7.972 1.00 88.81 210 VAL A C 1
ATOM 1690 O O . VAL A 1 210 ? 1.629 9.153 -8.649 1.00 88.81 210 VAL A O 1
ATOM 1693 N N . SER A 1 211 ? 0.523 7.352 -7.904 1.00 87.00 211 SER A N 1
ATOM 1694 C CA . SER A 1 211 ? 1.354 6.409 -8.661 1.00 87.00 211 SER A CA 1
ATOM 1695 C C . SER A 1 211 ? 1.195 6.604 -10.170 1.00 87.00 211 SER A C 1
ATOM 1697 O O . SER A 1 211 ? 2.187 6.570 -10.890 1.00 87.00 211 SER A O 1
ATOM 1699 N N . GLN A 1 212 ? -0.025 6.863 -10.645 1.00 89.25 212 GLN A N 1
ATOM 1700 C CA . GLN A 1 212 ? -0.300 7.159 -12.054 1.00 89.25 212 GLN A CA 1
ATOM 1701 C C . GLN A 1 212 ? 0.323 8.488 -12.499 1.00 89.25 212 GLN A C 1
ATOM 1703 O O . GLN A 1 212 ? 0.863 8.598 -13.596 1.00 89.25 212 GLN A O 1
ATOM 1708 N N . PHE A 1 213 ? 0.300 9.507 -11.640 1.00 92.69 213 PHE A N 1
ATOM 1709 C CA . PHE A 1 213 ? 0.961 10.781 -11.912 1.00 92.69 213 PHE A CA 1
ATOM 1710 C C . PHE A 1 213 ? 2.488 10.633 -12.004 1.00 92.69 213 PHE A C 1
ATOM 1712 O O . PHE A 1 213 ? 3.118 11.202 -12.900 1.00 92.69 213 PHE A O 1
ATOM 1719 N N . ILE A 1 214 ? 3.083 9.833 -11.112 1.00 91.88 214 ILE A N 1
ATOM 1720 C CA . ILE A 1 214 ? 4.511 9.491 -11.164 1.00 91.88 214 ILE A CA 1
ATOM 1721 C C . ILE A 1 214 ? 4.826 8.751 -12.467 1.00 91.88 214 ILE A C 1
ATOM 1723 O O . ILE A 1 214 ? 5.795 9.112 -13.129 1.00 91.88 214 ILE A O 1
ATOM 1727 N N . ALA A 1 215 ? 3.984 7.794 -12.868 1.00 93.81 215 ALA A N 1
ATOM 1728 C CA . ALA A 1 215 ? 4.143 7.063 -14.121 1.00 93.81 215 ALA A CA 1
ATOM 1729 C C . ALA A 1 215 ? 4.129 7.996 -15.335 1.00 93.81 215 ALA A C 1
ATOM 1731 O O . ALA A 1 215 ? 5.052 7.947 -16.139 1.00 93.81 215 ALA A O 1
ATOM 1732 N N . LYS A 1 216 ? 3.163 8.920 -15.428 1.00 93.94 216 LYS A N 1
ATOM 1733 C CA . LYS A 1 216 ? 3.111 9.928 -16.506 1.00 93.94 216 LYS A CA 1
ATOM 1734 C C . LYS A 1 216 ? 4.352 10.816 -16.547 1.00 93.94 216 LYS A C 1
ATOM 1736 O O . LYS A 1 216 ? 4.859 11.151 -17.613 1.00 93.94 216 LYS A O 1
ATOM 1741 N N . THR A 1 217 ? 4.853 11.201 -15.377 1.00 93.88 217 THR A N 1
ATOM 1742 C CA . THR A 1 217 ? 6.075 12.007 -15.291 1.00 93.88 217 THR A CA 1
ATOM 1743 C C . THR A 1 217 ? 7.293 11.202 -15.747 1.00 93.88 217 THR A C 1
ATOM 1745 O O . THR A 1 217 ? 8.122 11.720 -16.492 1.00 93.88 217 THR A O 1
ATOM 1748 N N . GLY A 1 218 ? 7.394 9.940 -15.325 1.00 91.81 218 GLY A N 1
ATOM 1749 C CA . GLY A 1 218 ? 8.475 9.038 -15.709 1.00 91.81 218 GLY A CA 1
ATOM 1750 C C . GLY A 1 218 ? 8.452 8.685 -17.195 1.00 91.81 218 GLY A C 1
ATOM 1751 O O . GLY A 1 218 ? 9.502 8.709 -17.826 1.00 91.81 218 GLY A O 1
ATOM 1752 N N . ASP A 1 219 ? 7.267 8.473 -17.770 1.00 93.00 219 ASP A N 1
ATOM 1753 C CA . ASP A 1 219 ? 7.073 8.266 -19.206 1.00 93.00 219 ASP A CA 1
ATOM 1754 C C . ASP A 1 219 ? 7.736 9.385 -20.015 1.00 93.00 219 ASP A C 1
ATOM 1756 O O . ASP A 1 219 ? 8.557 9.102 -20.881 1.00 93.00 219 ASP A O 1
ATOM 1760 N N . SER A 1 220 ? 7.503 10.659 -19.676 1.00 92.38 220 SER A N 1
ATOM 1761 C CA . SER A 1 220 ? 8.115 11.789 -20.400 1.00 92.38 220 SER A CA 1
ATOM 1762 C C . SER A 1 220 ? 9.654 11.827 -20.389 1.00 92.38 220 SER A C 1
ATOM 1764 O O . SER A 1 220 ? 10.248 12.655 -21.079 1.00 92.38 220 SER A O 1
ATOM 1766 N N . LYS A 1 221 ? 10.304 10.994 -19.566 1.00 94.75 221 LYS A N 1
ATOM 1767 C CA . LYS A 1 221 ? 11.764 10.913 -19.440 1.00 94.75 221 LYS A CA 1
ATOM 1768 C C . LYS A 1 221 ? 12.378 9.712 -20.143 1.00 94.75 221 LYS A C 1
ATOM 1770 O O . LYS A 1 221 ? 13.583 9.740 -20.353 1.00 94.75 221 LYS A O 1
ATOM 1775 N N . ILE A 1 222 ? 11.580 8.703 -20.478 1.00 96.12 222 ILE A N 1
ATOM 1776 C CA . ILE A 1 222 ? 12.041 7.530 -21.221 1.00 96.12 222 ILE A CA 1
ATOM 1777 C C . ILE A 1 222 ? 12.026 7.873 -22.709 1.00 96.12 222 ILE A C 1
ATOM 1779 O O . ILE A 1 222 ? 11.040 8.422 -23.215 1.00 96.12 222 ILE A O 1
ATOM 1783 N N . VAL A 1 223 ? 13.121 7.553 -23.388 1.00 95.50 223 VAL A N 1
ATOM 1784 C CA . VAL A 1 223 ? 13.321 7.766 -24.820 1.00 95.50 223 VAL A CA 1
ATOM 1785 C C . VAL A 1 223 ? 13.444 6.414 -25.524 1.00 95.50 223 VAL A C 1
ATOM 1787 O O . VAL A 1 223 ? 13.863 5.416 -24.936 1.00 95.50 223 VAL A O 1
ATOM 1790 N N . ASP A 1 224 ? 13.050 6.375 -26.794 1.00 96.69 224 ASP A N 1
ATOM 1791 C CA . ASP A 1 224 ? 13.214 5.195 -27.640 1.00 96.69 224 ASP A CA 1
ATOM 1792 C C . ASP A 1 224 ? 14.678 4.752 -27.722 1.00 96.69 224 ASP A C 1
ATOM 1794 O O . ASP A 1 224 ? 15.586 5.557 -27.932 1.00 96.69 224 ASP A O 1
ATOM 1798 N N . GLY A 1 225 ? 14.894 3.447 -27.576 1.00 96.00 225 GLY A N 1
ATOM 1799 C CA . GLY A 1 225 ? 16.211 2.820 -27.559 1.00 96.00 225 GLY A CA 1
ATOM 1800 C C . GLY A 1 225 ? 16.891 2.794 -26.188 1.00 96.00 225 GLY A C 1
ATOM 1801 O O . GLY A 1 225 ? 17.983 2.229 -26.084 1.00 96.00 225 GLY A O 1
ATOM 1802 N N . ASP A 1 226 ? 16.271 3.346 -25.139 1.00 97.44 226 ASP A N 1
ATOM 1803 C CA . ASP A 1 226 ? 16.854 3.364 -23.797 1.00 97.44 226 ASP A CA 1
ATOM 1804 C C . ASP A 1 226 ? 17.095 1.953 -23.225 1.00 97.44 226 ASP A C 1
ATOM 1806 O O . ASP A 1 226 ? 16.428 0.961 -23.546 1.00 97.44 226 ASP A O 1
ATOM 1810 N N . VAL A 1 227 ? 18.050 1.878 -22.296 1.00 97.50 227 VAL A N 1
ATOM 1811 C CA . VAL A 1 227 ? 18.262 0.718 -21.424 1.00 97.50 227 VAL A CA 1
ATOM 1812 C C . VAL A 1 227 ? 18.141 1.187 -19.981 1.00 97.50 227 VAL A C 1
ATOM 1814 O O . VAL A 1 227 ? 19.029 1.854 -19.450 1.00 97.50 227 VAL A O 1
ATOM 1817 N N . VAL A 1 228 ? 17.019 0.859 -19.346 1.00 97.50 228 VAL A N 1
ATOM 1818 C CA . VAL A 1 228 ? 16.645 1.398 -18.036 1.00 97.50 228 VAL A CA 1
ATOM 1819 C C . VAL A 1 228 ? 16.920 0.375 -16.944 1.00 97.50 228 VAL A C 1
ATOM 1821 O O . VAL A 1 228 ? 16.450 -0.758 -17.010 1.00 97.50 228 VAL A O 1
ATOM 1824 N N . LEU A 1 229 ? 17.654 0.778 -15.907 1.00 97.88 229 LEU A N 1
ATOM 1825 C CA . LEU A 1 229 ? 17.930 -0.068 -14.749 1.00 97.88 229 LEU A CA 1
ATOM 1826 C C . LEU A 1 229 ? 16.897 0.157 -13.638 1.00 97.88 229 LEU A C 1
ATOM 1828 O O . LEU A 1 229 ? 16.577 1.292 -13.286 1.00 97.88 229 LEU A O 1
ATOM 1832 N N . THR A 1 230 ? 16.426 -0.932 -13.039 1.00 97.19 230 THR A N 1
ATOM 1833 C CA . THR A 1 230 ? 15.605 -0.945 -11.824 1.00 97.19 230 THR A CA 1
ATOM 1834 C C . THR A 1 230 ? 16.175 -1.929 -10.805 1.00 97.19 230 THR A C 1
ATOM 1836 O O . THR A 1 230 ? 16.961 -2.812 -11.146 1.00 97.19 230 THR A O 1
ATOM 1839 N N . PHE A 1 231 ? 15.776 -1.777 -9.543 1.00 96.62 231 PHE A N 1
ATOM 1840 C CA . PHE A 1 231 ? 16.174 -2.663 -8.456 1.00 96.62 231 PHE A CA 1
ATOM 1841 C C . PHE A 1 231 ? 14.953 -3.291 -7.777 1.00 96.62 231 PHE A C 1
ATOM 1843 O O . PHE A 1 231 ? 14.012 -2.580 -7.414 1.00 96.62 231 PHE A O 1
ATOM 1850 N N . ALA A 1 232 ? 15.008 -4.606 -7.559 1.00 94.56 232 ALA A N 1
ATOM 1851 C CA . ALA A 1 232 ? 13.965 -5.418 -6.937 1.00 94.56 232 ALA A CA 1
ATOM 1852 C C . ALA A 1 232 ? 12.586 -5.210 -7.601 1.00 94.56 232 ALA A C 1
ATOM 1854 O O . ALA A 1 232 ? 12.484 -5.153 -8.827 1.00 94.56 232 ALA A O 1
ATOM 1855 N N . ASN A 1 233 ? 11.513 -5.129 -6.806 1.00 92.75 233 ASN A N 1
ATOM 1856 C CA . ASN A 1 233 ? 10.150 -4.933 -7.292 1.00 92.75 233 ASN A CA 1
ATOM 1857 C C . ASN A 1 233 ? 9.541 -3.627 -6.772 1.00 92.75 233 ASN A C 1
ATOM 1859 O O . ASN A 1 233 ? 9.396 -3.418 -5.566 1.00 92.75 233 ASN A O 1
ATOM 1863 N N . SER A 1 234 ? 9.119 -2.765 -7.696 1.00 91.88 234 SER A N 1
ATOM 1864 C CA . SER A 1 234 ? 8.414 -1.526 -7.389 1.00 91.88 234 SER A CA 1
ATOM 1865 C C . SER A 1 234 ? 7.213 -1.360 -8.309 1.00 91.88 234 SER A C 1
ATOM 1867 O O . SER A 1 234 ? 7.363 -1.088 -9.497 1.00 91.88 234 SER A O 1
ATOM 1869 N N . THR A 1 235 ? 6.013 -1.415 -7.730 1.00 90.25 235 THR A N 1
ATOM 1870 C CA . THR A 1 235 ? 4.748 -1.257 -8.467 1.00 90.25 235 THR A CA 1
ATOM 1871 C C . THR A 1 235 ? 4.643 0.093 -9.181 1.00 90.25 235 THR A C 1
ATOM 1873 O O . THR A 1 235 ? 3.987 0.204 -10.208 1.00 90.25 235 THR A O 1
ATOM 1876 N N . SER A 1 236 ? 5.256 1.150 -8.632 1.00 90.94 236 SER A N 1
ATOM 1877 C CA . SER A 1 236 ? 5.233 2.473 -9.271 1.00 90.94 236 SER A CA 1
ATOM 1878 C C . SER A 1 236 ? 6.188 2.547 -10.458 1.00 90.94 236 SER A C 1
ATOM 1880 O O . SER A 1 236 ? 5.859 3.199 -11.438 1.00 90.94 236 SER A O 1
ATOM 1882 N N . VAL A 1 237 ? 7.337 1.867 -10.390 1.00 94.31 237 VAL A N 1
ATOM 1883 C CA . VAL A 1 237 ? 8.276 1.775 -11.519 1.00 94.31 237 VAL A CA 1
ATOM 1884 C C . VAL A 1 237 ? 7.694 0.888 -12.616 1.00 94.31 237 VAL A C 1
ATOM 1886 O O . VAL A 1 237 ? 7.713 1.268 -13.779 1.00 94.31 237 VAL A O 1
ATOM 1889 N N . GLU A 1 238 ? 7.100 -0.244 -12.241 1.00 94.81 238 GLU A N 1
ATOM 1890 C CA . GLU A 1 238 ? 6.387 -1.126 -13.164 1.00 94.81 238 GLU A CA 1
ATOM 1891 C C . GLU A 1 238 ? 5.288 -0.377 -13.931 1.00 94.81 238 GLU A C 1
ATOM 1893 O O . GLU A 1 238 ? 5.220 -0.465 -15.155 1.00 94.81 238 GLU A O 1
ATOM 1898 N N . ALA A 1 239 ? 4.467 0.414 -13.227 1.00 94.31 239 ALA A N 1
ATOM 1899 C CA . ALA A 1 239 ? 3.441 1.246 -13.850 1.00 94.31 239 ALA A CA 1
ATOM 1900 C C . ALA A 1 239 ? 4.035 2.284 -14.817 1.00 94.31 239 ALA A C 1
ATOM 1902 O O . ALA A 1 239 ? 3.475 2.494 -15.890 1.00 94.31 239 ALA A O 1
ATOM 1903 N N . THR A 1 240 ? 5.171 2.905 -14.473 1.00 96.19 240 THR A N 1
ATOM 1904 C CA . THR A 1 240 ? 5.900 3.803 -15.385 1.00 96.19 240 THR A CA 1
ATOM 1905 C C . THR A 1 240 ? 6.329 3.079 -16.654 1.00 96.19 240 THR A C 1
ATOM 1907 O O . THR A 1 240 ? 6.143 3.609 -17.745 1.00 96.19 240 THR A O 1
ATOM 1910 N N . PHE A 1 241 ? 6.890 1.874 -16.528 1.00 96.69 241 PHE A N 1
ATOM 1911 C CA . PHE A 1 241 ? 7.365 1.123 -17.685 1.00 96.69 241 PHE A CA 1
ATOM 1912 C C . PHE A 1 241 ? 6.217 0.716 -18.598 1.00 96.69 241 PHE A C 1
ATOM 1914 O O . PHE A 1 241 ? 6.278 0.997 -19.792 1.00 96.69 241 PHE A O 1
ATOM 1921 N N . LYS A 1 242 ? 5.155 0.126 -18.037 1.00 95.75 242 LYS A N 1
ATOM 1922 C CA . LYS A 1 242 ? 3.961 -0.269 -18.796 1.00 95.75 242 LYS A CA 1
ATOM 1923 C C . LYS A 1 242 ? 3.344 0.923 -19.526 1.00 95.75 242 LYS A C 1
ATOM 1925 O O . LYS A 1 242 ? 3.136 0.841 -20.728 1.00 95.75 242 LYS A O 1
ATOM 1930 N N . LEU A 1 243 ? 3.192 2.062 -18.845 1.00 95.94 243 LEU A N 1
ATOM 1931 C CA . LEU A 1 243 ? 2.691 3.283 -19.477 1.00 95.94 243 LEU A CA 1
ATOM 1932 C C . LEU A 1 243 ? 3.592 3.764 -20.626 1.00 95.94 243 LEU A C 1
ATOM 1934 O O . LEU A 1 243 ? 3.082 4.192 -21.653 1.00 95.94 243 LEU A O 1
ATOM 1938 N N . ALA A 1 244 ? 4.916 3.696 -20.472 1.00 95.75 244 ALA A N 1
ATOM 1939 C CA . ALA A 1 244 ? 5.838 4.095 -21.532 1.00 95.75 244 ALA A CA 1
ATOM 1940 C C . ALA A 1 244 ? 5.743 3.188 -22.767 1.00 95.75 244 ALA A C 1
ATOM 1942 O O . ALA A 1 244 ? 5.734 3.687 -23.892 1.00 95.75 244 ALA A O 1
ATOM 1943 N N . ARG A 1 245 ? 5.594 1.874 -22.561 1.00 94.94 245 ARG A N 1
ATOM 1944 C CA . ARG A 1 245 ? 5.331 0.910 -23.639 1.00 94.94 245 ARG A CA 1
ATOM 1945 C C . ARG A 1 245 ? 3.998 1.189 -24.333 1.00 94.94 245 ARG A C 1
ATOM 1947 O O . ARG A 1 245 ? 3.953 1.202 -25.557 1.00 94.94 245 ARG A O 1
ATOM 1954 N N . ASP A 1 246 ? 2.942 1.473 -23.571 1.00 95.44 246 ASP A N 1
ATOM 1955 C CA . ASP A 1 246 ? 1.619 1.809 -24.117 1.00 95.44 246 ASP A CA 1
ATOM 1956 C C . ASP A 1 246 ? 1.637 3.117 -24.925 1.00 95.44 246 ASP A C 1
ATOM 1958 O O . ASP A 1 246 ? 0.898 3.263 -25.897 1.00 95.44 246 ASP A O 1
ATOM 1962 N N . SER A 1 247 ? 2.518 4.056 -24.562 1.00 94.56 247 SER A N 1
ATOM 1963 C CA . SER A 1 247 ? 2.802 5.278 -25.329 1.00 94.56 247 SER A CA 1
ATOM 1964 C C . SER A 1 247 ? 3.637 5.031 -26.597 1.00 94.56 247 SER A C 1
ATOM 1966 O O . SER A 1 247 ? 4.002 5.991 -27.276 1.00 94.56 247 SER A O 1
ATOM 1968 N N . GLY A 1 248 ? 3.952 3.773 -26.918 1.00 94.69 248 GLY A N 1
ATOM 1969 C CA . GLY A 1 248 ? 4.687 3.368 -28.114 1.00 94.69 248 GLY A CA 1
ATOM 1970 C C . GLY A 1 248 ? 6.206 3.404 -27.977 1.00 94.69 248 GLY A C 1
ATOM 1971 O O . GLY A 1 248 ? 6.882 3.338 -28.999 1.00 94.69 248 GLY A O 1
ATOM 19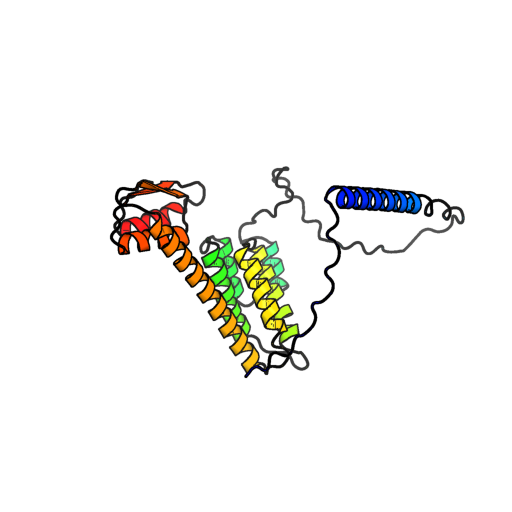72 N N . LYS A 1 249 ? 6.748 3.529 -26.754 1.00 95.50 249 LYS A N 1
ATOM 1973 C CA . LYS A 1 249 ? 8.200 3.580 -26.552 1.00 95.50 249 LYS A CA 1
ATOM 1974 C C . LYS A 1 249 ? 8.822 2.199 -26.472 1.00 95.50 249 LYS A C 1
ATOM 1976 O O . LYS A 1 249 ? 8.405 1.355 -25.674 1.00 95.50 249 LYS A O 1
ATOM 1981 N N . GLU A 1 250 ? 9.902 2.018 -27.214 1.00 95.94 250 GLU A N 1
ATOM 1982 C CA . GLU A 1 250 ? 10.661 0.778 -27.285 1.00 95.94 250 GLU A CA 1
ATOM 1983 C C . GLU A 1 250 ? 11.978 0.903 -26.515 1.00 95.94 250 GLU A C 1
ATOM 1985 O O . GLU A 1 250 ? 12.901 1.601 -26.924 1.00 95.94 250 GLU A O 1
ATOM 1990 N N . PHE A 1 251 ? 12.081 0.206 -25.383 1.00 97.19 251 PHE A N 1
ATOM 1991 C CA . PHE A 1 251 ? 13.270 0.213 -24.527 1.00 97.19 251 PHE A CA 1
ATOM 1992 C C . PHE A 1 251 ? 13.465 -1.136 -23.823 1.00 97.19 251 PHE A C 1
ATOM 1994 O O . PHE A 1 251 ? 12.553 -1.972 -23.754 1.00 97.19 251 PHE A O 1
ATOM 2001 N N . LYS A 1 252 ? 14.674 -1.361 -23.299 1.00 97.56 252 LYS A N 1
ATOM 2002 C CA . LYS A 1 252 ? 15.045 -2.571 -22.546 1.00 97.56 252 LYS A CA 1
ATOM 2003 C C . LYS A 1 252 ? 15.149 -2.273 -21.055 1.00 97.56 252 LYS A C 1
ATOM 2005 O O . LYS A 1 252 ? 15.463 -1.150 -20.664 1.00 97.56 252 LYS A O 1
ATOM 2010 N N . VAL A 1 253 ? 14.930 -3.288 -20.221 1.00 98.19 253 VAL A N 1
ATOM 2011 C CA . VAL A 1 253 ? 14.978 -3.146 -18.757 1.00 98.19 253 VAL A CA 1
ATOM 2012 C C . VAL A 1 253 ? 16.034 -4.068 -18.155 1.00 98.19 253 VAL A C 1
ATOM 2014 O O . VAL A 1 253 ? 16.044 -5.264 -18.426 1.00 98.19 253 VAL A O 1
ATOM 2017 N N . VAL A 1 254 ? 16.904 -3.526 -17.306 1.00 98.31 254 VAL A N 1
ATOM 2018 C CA . VAL A 1 254 ? 17.849 -4.289 -16.480 1.00 98.31 254 VAL A CA 1
ATOM 2019 C C . VAL A 1 254 ? 17.315 -4.330 -15.052 1.00 98.31 254 VAL A C 1
ATOM 2021 O O . VAL A 1 254 ? 17.109 -3.285 -14.439 1.00 98.31 254 VAL A O 1
ATOM 2024 N N . ILE A 1 255 ? 17.074 -5.521 -14.516 1.00 98.31 255 ILE A N 1
ATOM 2025 C CA . ILE A 1 255 ? 16.485 -5.741 -13.195 1.00 98.31 255 ILE A CA 1
ATOM 2026 C C . ILE A 1 255 ? 17.565 -6.299 -12.282 1.00 98.31 255 ILE A C 1
ATOM 2028 O O . ILE A 1 255 ? 17.895 -7.474 -12.341 1.00 98.31 255 ILE A O 1
ATOM 2032 N N . VAL A 1 256 ? 18.097 -5.455 -11.407 1.00 97.81 256 VAL A N 1
ATOM 2033 C CA . VAL A 1 256 ? 19.037 -5.893 -10.375 1.00 97.81 256 VAL A CA 1
ATOM 2034 C C . VAL A 1 256 ? 18.249 -6.384 -9.166 1.00 97.81 256 VAL A C 1
ATOM 2036 O O . VAL A 1 256 ? 17.315 -5.718 -8.724 1.00 97.81 256 VAL A O 1
ATOM 2039 N N . ASP A 1 257 ? 18.631 -7.517 -8.587 1.00 97.00 257 ASP A N 1
ATOM 2040 C CA . ASP A 1 257 ? 17.962 -8.069 -7.407 1.00 97.00 257 ASP A CA 1
ATOM 2041 C C . ASP A 1 257 ? 18.949 -8.395 -6.282 1.00 97.00 257 ASP A C 1
ATOM 2043 O O . ASP A 1 257 ? 20.170 -8.363 -6.447 1.00 97.00 257 ASP A O 1
ATOM 2047 N N . SER A 1 258 ? 18.413 -8.690 -5.103 1.00 94.56 258 SER A N 1
ATOM 2048 C CA . SER A 1 258 ? 19.206 -9.045 -3.937 1.00 94.56 258 SER A CA 1
ATOM 2049 C C . SER A 1 258 ? 18.520 -10.084 -3.057 1.00 94.56 258 SER A C 1
ATOM 2051 O O . SER A 1 258 ? 17.296 -10.143 -2.917 1.00 94.56 258 SER A O 1
ATOM 2053 N N . ARG A 1 259 ? 19.359 -10.888 -2.400 1.00 93.00 259 ARG A N 1
ATOM 2054 C CA . ARG A 1 259 ? 18.934 -11.814 -1.348 1.00 93.00 259 ARG A CA 1
ATOM 2055 C C . ARG A 1 259 ? 18.382 -11.047 -0.132 1.00 93.00 259 ARG A C 1
ATOM 2057 O O . ARG A 1 259 ? 18.840 -9.938 0.134 1.00 93.00 259 ARG A O 1
ATOM 2064 N N . PRO A 1 260 ? 17.493 -11.662 0.674 1.00 87.38 260 PRO A N 1
ATOM 2065 C CA . PRO A 1 260 ? 17.070 -13.066 0.595 1.00 87.38 260 PRO A CA 1
ATOM 2066 C C . PRO A 1 260 ? 15.798 -13.317 -0.222 1.00 87.38 260 PRO A C 1
ATOM 2068 O O . PRO A 1 260 ? 15.605 -14.435 -0.686 1.00 87.38 260 PRO A O 1
ATOM 2071 N N . THR A 1 261 ? 14.931 -12.318 -0.387 1.00 85.62 261 THR A N 1
ATOM 2072 C CA . THR A 1 261 ? 13.578 -12.501 -0.935 1.00 85.62 261 THR A CA 1
ATOM 2073 C C . THR A 1 261 ? 13.528 -12.547 -2.458 1.00 85.62 261 THR A C 1
ATOM 2075 O O . THR A 1 261 ? 12.578 -13.115 -2.989 1.00 85.62 261 THR A O 1
ATOM 2078 N N . ASN A 1 262 ? 14.536 -12.004 -3.152 1.00 91.31 262 ASN A N 1
ATOM 2079 C CA . ASN A 1 262 ? 14.602 -11.936 -4.616 1.00 91.31 262 ASN A CA 1
ATOM 2080 C C . ASN A 1 262 ? 13.281 -11.430 -5.234 1.00 91.31 262 ASN A C 1
ATOM 2082 O O . ASN A 1 262 ? 12.663 -12.084 -6.081 1.00 91.31 262 ASN A O 1
ATOM 2086 N N . GLU A 1 263 ? 12.793 -10.289 -4.735 1.00 91.50 263 GLU A N 1
ATOM 2087 C CA . GLU A 1 263 ? 11.487 -9.749 -5.126 1.00 91.50 263 GLU A CA 1
ATOM 2088 C C . GLU A 1 263 ? 11.454 -9.316 -6.597 1.00 91.50 263 GLU A C 1
ATOM 2090 O O . GLU A 1 263 ? 10.375 -9.305 -7.193 1.00 91.50 263 GLU A O 1
ATOM 2095 N N . GLY A 1 264 ? 12.612 -9.001 -7.189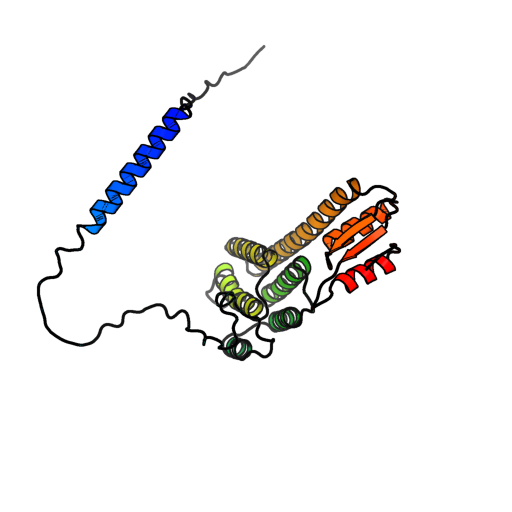 1.00 95.19 264 GLY A N 1
ATOM 2096 C CA . GLY A 1 264 ? 12.761 -8.606 -8.589 1.00 95.19 264 GLY A CA 1
ATOM 2097 C C . GLY A 1 264 ? 12.291 -9.669 -9.577 1.00 95.19 264 GLY A C 1
ATOM 2098 O O . GLY A 1 264 ? 11.858 -9.315 -10.670 1.00 95.19 264 GLY A O 1
ATOM 2099 N N . ARG A 1 265 ? 12.241 -10.947 -9.177 1.00 95.44 265 ARG A N 1
ATOM 2100 C CA . ARG A 1 265 ? 11.617 -12.014 -9.981 1.00 95.44 265 ARG A CA 1
ATOM 2101 C C . ARG A 1 265 ? 10.152 -11.731 -10.321 1.00 95.44 265 ARG A C 1
ATOM 2103 O O . ARG A 1 265 ? 9.728 -12.021 -11.433 1.00 95.44 265 ARG A O 1
ATOM 2110 N N . ASN A 1 266 ? 9.400 -11.126 -9.399 1.00 94.31 266 ASN A N 1
ATOM 2111 C CA . ASN A 1 266 ? 8.001 -10.763 -9.644 1.00 94.31 266 ASN A CA 1
ATOM 2112 C C . ASN A 1 266 ? 7.892 -9.657 -10.704 1.00 94.31 266 ASN A C 1
ATOM 2114 O O . ASN A 1 266 ? 7.009 -9.696 -11.558 1.00 94.31 266 ASN A O 1
ATOM 2118 N N . LEU A 1 267 ? 8.807 -8.681 -10.662 1.00 95.88 267 LEU A N 1
ATOM 2119 C CA . LEU A 1 267 ? 8.858 -7.609 -11.653 1.00 95.88 267 LEU A CA 1
ATOM 2120 C C . LEU A 1 267 ? 9.291 -8.149 -13.020 1.00 95.88 267 LEU A C 1
ATOM 2122 O O . LEU A 1 267 ? 8.670 -7.815 -1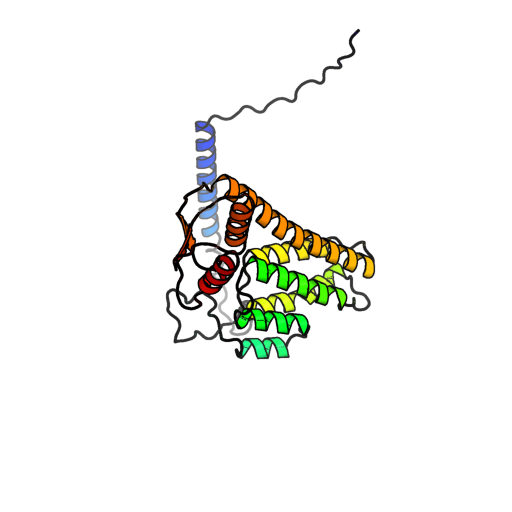4.022 1.00 95.88 267 LEU A O 1
ATOM 2126 N N . LEU A 1 268 ? 10.310 -9.013 -13.051 1.00 97.50 268 LEU A N 1
ATOM 2127 C CA . LEU A 1 268 ? 10.768 -9.685 -14.266 1.00 97.50 268 LEU A CA 1
ATOM 2128 C C . LEU A 1 268 ? 9.622 -10.439 -14.937 1.00 97.50 268 LEU A C 1
ATOM 2130 O O . LEU A 1 268 ? 9.379 -10.227 -16.120 1.00 97.50 268 LEU A O 1
ATOM 2134 N N . GLN A 1 269 ? 8.901 -11.270 -14.179 1.00 96.94 269 GLN A N 1
ATOM 2135 C CA . GLN A 1 269 ? 7.757 -12.013 -14.697 1.00 96.94 269 GLN A CA 1
ATOM 2136 C C . GLN A 1 269 ? 6.710 -11.065 -15.298 1.00 96.94 269 GLN A C 1
ATOM 2138 O O . GLN A 1 269 ? 6.346 -11.218 -16.461 1.00 96.94 269 GLN A O 1
ATOM 2143 N N . SER A 1 270 ? 6.291 -10.047 -14.542 1.00 96.88 270 SER A N 1
ATOM 2144 C CA . SER A 1 270 ? 5.268 -9.095 -14.990 1.00 96.88 270 SER A CA 1
ATOM 2145 C C . SER A 1 270 ? 5.676 -8.309 -16.244 1.00 96.88 270 SER A C 1
ATOM 2147 O O . SER A 1 270 ? 4.843 -8.041 -17.109 1.00 96.88 270 SER A O 1
ATOM 2149 N N . LEU A 1 271 ? 6.951 -7.924 -16.368 1.00 97.06 271 LEU A N 1
ATOM 2150 C CA . LEU A 1 271 ? 7.450 -7.192 -17.535 1.00 97.06 271 LEU A CA 1
ATOM 2151 C C . LEU A 1 271 ? 7.621 -8.103 -18.756 1.00 97.06 271 LEU A C 1
ATOM 2153 O O . LEU A 1 271 ? 7.266 -7.702 -19.860 1.00 97.06 271 LEU A O 1
ATOM 2157 N N . VAL A 1 272 ? 8.103 -9.334 -18.585 1.00 96.94 272 VAL A N 1
ATOM 2158 C CA . VAL A 1 272 ? 8.204 -10.297 -19.694 1.00 96.94 272 VAL A CA 1
ATOM 2159 C C . VAL A 1 272 ? 6.816 -10.658 -20.229 1.00 96.94 272 VAL A C 1
ATOM 2161 O O . VAL A 1 272 ? 6.622 -10.659 -21.442 1.00 96.94 272 VAL A O 1
ATOM 2164 N N . GLU A 1 273 ? 5.832 -10.878 -19.350 1.00 96.94 273 GLU A N 1
ATOM 2165 C CA . GLU A 1 273 ? 4.426 -11.091 -19.737 1.00 96.94 273 GLU A CA 1
ATOM 2166 C C . GLU A 1 273 ? 3.840 -9.889 -20.499 1.00 96.94 273 GLU A C 1
ATOM 2168 O O . GLU A 1 273 ? 2.996 -10.062 -21.375 1.00 96.94 273 GLU A O 1
ATOM 2173 N N . TYR A 1 274 ? 4.322 -8.676 -20.212 1.00 96.50 274 TYR A N 1
ATOM 2174 C CA . TYR A 1 274 ? 3.947 -7.449 -20.921 1.00 96.50 274 TYR A CA 1
ATOM 2175 C C . TYR A 1 274 ? 4.768 -7.197 -22.204 1.00 96.50 274 TYR A C 1
ATOM 2177 O O . TYR A 1 274 ? 4.589 -6.174 -22.858 1.00 96.50 274 TYR A O 1
ATOM 2185 N N . GLY A 1 275 ? 5.684 -8.099 -22.573 1.00 95.25 275 GLY A N 1
ATOM 2186 C CA . GLY A 1 275 ? 6.463 -8.016 -23.813 1.00 95.25 275 GLY A CA 1
ATOM 2187 C C . GLY A 1 275 ? 7.764 -7.210 -23.730 1.00 95.25 275 GLY A C 1
ATOM 2188 O O . GLY A 1 275 ? 8.311 -6.826 -24.762 1.00 95.25 275 GLY A O 1
ATOM 2189 N N . PHE A 1 276 ? 8.296 -6.940 -22.533 1.00 96.38 276 PHE A N 1
ATOM 2190 C CA . PHE A 1 276 ? 9.586 -6.256 -22.400 1.00 96.38 276 PHE A CA 1
ATOM 2191 C C . PHE A 1 276 ? 10.782 -7.178 -22.662 1.00 96.38 276 PHE A C 1
ATOM 2193 O O . PHE A 1 276 ? 10.841 -8.315 -22.195 1.00 96.38 276 PHE A O 1
ATOM 2200 N N . GLY A 1 277 ? 11.812 -6.631 -23.315 1.00 95.81 277 GLY A N 1
ATOM 2201 C CA . GLY A 1 277 ? 13.153 -7.212 -23.307 1.00 95.81 277 GLY A CA 1
ATOM 2202 C C . GLY A 1 277 ? 13.853 -6.928 -21.977 1.00 95.81 277 GLY A C 1
ATOM 2203 O O . GLY A 1 277 ? 14.275 -5.792 -21.735 1.00 95.81 277 GLY A O 1
ATOM 2204 N N . CYS A 1 278 ? 13.981 -7.948 -21.126 1.00 97.06 278 CYS A N 1
ATOM 2205 C CA . CYS A 1 278 ? 14.575 -7.828 -19.793 1.00 97.06 278 CYS A CA 1
ATOM 2206 C C . CYS A 1 278 ? 15.928 -8.547 -19.668 1.00 97.06 278 CYS A C 1
ATOM 2208 O O . CYS A 1 278 ? 16.139 -9.609 -20.246 1.00 97.06 278 CYS A O 1
ATOM 2210 N N . CYS A 1 279 ? 16.816 -7.983 -18.851 1.00 97.00 279 CYS A N 1
ATOM 2211 C CA . CYS A 1 279 ? 18.011 -8.630 -18.310 1.00 97.00 279 CYS A CA 1
ATOM 2212 C C . CYS A 1 279 ? 17.869 -8.689 -16.784 1.00 97.00 279 CYS A C 1
ATOM 2214 O O . CYS A 1 279 ? 17.452 -7.694 -16.194 1.00 97.00 279 CYS A O 1
ATOM 2216 N N . TYR A 1 280 ? 18.206 -9.815 -16.156 1.00 95.31 280 TYR A N 1
ATOM 2217 C CA . TYR A 1 280 ? 18.138 -10.017 -14.703 1.00 95.31 280 TYR A CA 1
ATOM 2218 C C . TYR A 1 280 ? 19.474 -10.543 -14.182 1.00 95.31 280 TYR A C 1
ATOM 2220 O O . TYR A 1 280 ? 19.963 -11.531 -14.775 1.00 95.31 280 TYR A O 1
#

Sequence (280 aa):
EKGKSSQAPFPKKPKLTKAEMRAKQERQRAEKAARLGQTQQKKNQNNKQTAGNANKSQKKQNRRGNEAKNDNQVQLFAHLQQYEDGRSEKLRQFLDSHDIPPCVIRLGLKYANWSISGSNARCVAMLTTFKQVIAEYQTPEGKSLHRDLELYIRPSIDFISICRPKSISMGNAITFLKKKISKTAEFSEEKAKEVLHEEIDRYIKARIDVSQFIAKTGDSKIVDGDVVLTFANSTSVEATFKLARDSGKEFKVVIVDSRPTNEGRNLLQSLVEYGFGCCY

pLDDT: mean 81.41, std 20.97, range [27.34, 98.31]

Mean predicted aligned error: 14.45 Å

Secondary structure (DSSP, 8-state):
------PPPPPPPP---HHHHHHHHHHHHHHHHHHHHHHHHTTSSS--------------------PPP-TTS-GGGTTS-----TT-HHHHHHHHHS---HHHHHHHHHHHTSSS-SHHHHHHHHHHHHHHHHHH--PPTT--HHHHHHHHHHHHHHHHHHHSPPPHHHHHHHHHHHHHHTT-TTS-HHHHHHHHHHHHHHHHHHHHHHHHHHHHHHHTT--TT-EEEEES--HHHHHHHHHHHHTT---EEEEE--TTT-THHHHHHHHHHTT-EEE-

Nearest PDB structures (foldseek):
  7kmf-assembly1_E  TM=9.649E-01  e=1.982E-13  Homo sapiens
  5dbo-assembly1_C  TM=9.148E-01  e=7.173E-14  Thermochaetoides thermophila
  3a11-assembly1_E  TM=7.106E-01  e=1.739E-08  Thermococcus kodakarensis KOD1
  7kma-assembly4_G  TM=7.562E-01  e=1.522E-06  Homo sapiens
  5b04-assembly1_B  TM=7.656E-01  e=2.800E-06  Schizosaccharomyces pombe 972h-

Foldseek 3Di:
DDDDDDDDDDDDDDDDDPVVVVVVVVVVVVVVVVVVVVVVVVPPPPPDDDDDDDDDDDDPDPCPDPDPQPPPDDPVCSVPDDQDQCVDPVLVVLVVVDPEPVLLVVLLNCVLVVVPPDQLSNQLSVLVSVLVVLVPDDDPPPDQQLVVVLVNCVSSVVSSCNSDNHDPSNVVSNVVLNVLSNVCRPDDSVVSSVSSNVSSVVVSVVVVVVLLVLLVVLLVVDAAAEEEEDEADDPSVLSNVLVNVVVVHAYAYEYHYDDDPSNSVVSVVSVVVSPHHYHD

Solvent-accessible surface area (backbone atoms only — not comparable to full-atom values): 16987 Å² total; per-residue (Å²): 134,91,86,84,82,84,81,83,82,79,87,78,76,84,82,77,52,77,65,60,54,50,56,52,53,51,53,55,50,52,54,52,55,53,55,57,59,60,64,65,67,74,72,77,78,84,86,85,82,82,87,82,82,85,86,89,79,90,77,88,68,82,77,72,74,84,71,79,80,61,89,88,55,58,73,92,52,64,87,52,87,73,90,62,65,87,81,37,69,68,58,52,55,47,57,77,73,42,94,64,59,67,67,54,53,57,50,22,50,35,41,45,73,51,78,47,70,50,61,67,59,41,33,50,53,50,51,56,42,48,45,53,53,54,70,72,54,75,74,58,89,97,60,57,54,38,65,50,52,57,60,62,49,43,61,52,54,51,50,36,36,70,39,36,76,72,47,71,60,36,54,53,50,51,55,50,49,52,60,52,40,65,68,33,67,90,46,55,72,68,57,30,46,52,54,50,47,51,52,48,51,52,52,52,50,53,55,52,51,51,40,53,51,50,13,58,59,49,28,78,70,64,54,73,74,38,78,45,77,48,66,38,59,49,74,52,57,51,48,15,51,54,51,27,43,75,73,70,43,52,53,35,39,36,44,45,65,54,85,89,78,44,51,19,56,59,41,51,51,57,39,47,78,70,71,45,56,72,46,114

Radius of gyration: 29.12 Å; Cα contacts (8 Å, |Δi|>4): 217; chains: 1; bounding box: 50×77×89 Å

Organism: NCBI:txid1487602